Protein AF-0000000069433833 (afdb_homodimer)

Solvent-accessible surface area (backbone atoms only — not comparable to full-atom values): 12233 Å² total; per-residue (Å²): 132,86,78,80,79,79,81,78,77,79,75,72,77,74,74,54,53,30,50,75,51,58,45,84,70,46,76,52,51,28,50,45,39,28,62,72,30,58,47,48,19,43,48,40,23,37,43,49,50,54,50,54,54,55,51,67,39,35,38,82,87,65,32,56,67,61,52,50,52,50,53,54,46,53,55,55,42,51,71,34,32,60,40,61,69,52,41,52,51,48,49,53,53,50,46,51,55,53,49,54,53,60,70,66,46,70,58,65,82,132,85,79,78,81,78,80,78,78,77,77,70,76,75,73,54,54,30,48,75,52,55,44,85,69,46,77,53,52,27,50,45,40,29,60,72,30,58,47,49,18,44,50,40,22,38,42,48,47,52,51,55,55,55,53,66,39,34,35,83,88,64,30,56,66,60,51,50,52,50,53,53,46,54,54,55,43,50,73,34,31,60,40,62,69,53,40,51,50,47,48,53,52,50,44,51,54,53,50,54,53,59,72,66,45,68,58,64,87

pLDDT: mean 85.39, std 18.15, range [37.72, 98.88]

Organism: Salmonella typhimurium (strain SL1344) (NCBI:txid216597)

Radius of gyration: 21.39 Å; Cα contacts (8 Å, |Δi|>4): 225; chains: 2; bounding box: 40×78×66 Å

InterPro domains:
  IPR009739 Lysozyme inhibitor LprI-like, N-terminal [PF07007] (23-98)
  IPR017160 Uncharacterised conserved protein UCP037256 [PIRSF037256] (5-109)
  IPR052755 Lysozyme Inhibitor LprI [PTHR37549] (1-108)

Structure (mmCIF, N/CA/C/O backbone):
data_AF-0000000069433833-model_v1
#
loop_
_entity.id
_entity.type
_entity.pdbx_description
1 polymer 'DUF1311 domain-containing protein'
#
loop_
_atom_site.group_PDB
_atom_site.id
_atom_site.type_symbol
_atom_site.label_atom_id
_atom_site.label_alt_id
_atom_site.label_comp_id
_atom_site.label_asym_id
_atom_site.label_entity_id
_atom_site.label_seq_id
_atom_site.pdbx_PDB_ins_code
_atom_site.Cartn_x
_atom_site.Cartn_y
_atom_site.Cartn_z
_atom_site.occupancy
_atom_site.B_iso_or_equiv
_atom_site.auth_seq_id
_atom_site.auth_comp_id
_atom_site.auth_asym_id
_atom_site.auth_atom_id
_atom_site.pdbx_PDB_model_num
ATOM 1 N N . MET A 1 1 ? -11.922 57.719 -8.039 1 49.5 1 MET A N 1
ATOM 2 C CA . MET A 1 1 ? -12.344 56.469 -7.395 1 49.5 1 MET A CA 1
ATOM 3 C C . MET A 1 1 ? -11.461 55.312 -7.82 1 49.5 1 MET A C 1
ATOM 5 O O . MET A 1 1 ? -11.414 54.969 -9 1 49.5 1 MET A O 1
ATOM 9 N N . LYS A 1 2 ? -10.227 55.25 -7.238 1 59.16 2 LYS A N 1
ATOM 10 C CA . LYS A 1 2 ? -9.25 54.188 -7.441 1 59.16 2 LYS A CA 1
ATOM 11 C C . LYS A 1 2 ? -9.852 52.812 -7.094 1 59.16 2 LYS A C 1
ATOM 13 O O . LYS A 1 2 ? -10.242 52.594 -5.945 1 59.16 2 LYS A O 1
ATOM 18 N N . ARG A 1 3 ? -10.523 52.094 -7.996 1 59.19 3 ARG A N 1
ATOM 19 C CA . ARG A 1 3 ? -11.016 50.75 -7.812 1 59.19 3 ARG A CA 1
ATOM 20 C C . ARG A 1 3 ? -9.859 49.781 -7.531 1 59.19 3 ARG A C 1
ATOM 22 O O . ARG A 1 3 ? -8.914 49.688 -8.32 1 59.19 3 ARG A O 1
ATOM 29 N N . LEU A 1 4 ? -9.555 49.469 -6.266 1 55.66 4 LEU A N 1
ATOM 30 C CA . LEU A 1 4 ? -8.625 48.406 -5.859 1 55.66 4 LEU A CA 1
ATOM 31 C C . LEU A 1 4 ? -9.086 47.062 -6.371 1 55.66 4 LEU A C 1
ATOM 33 O O . LEU A 1 4 ? -10.172 46.594 -6.02 1 55.66 4 LEU A O 1
ATOM 37 N N . LEU A 1 5 ? -8.68 46.594 -7.512 1 53.75 5 LEU A N 1
ATOM 38 C CA . LEU A 1 5 ? -8.906 45.25 -8.008 1 53.75 5 LEU A CA 1
ATOM 39 C C . LEU A 1 5 ? -8.266 44.219 -7.082 1 53.75 5 LEU A C 1
ATOM 41 O O . LEU A 1 5 ? -7.062 44.281 -6.824 1 53.75 5 LEU A O 1
ATOM 45 N N . ILE A 1 6 ? -8.992 43.656 -6.125 1 56.09 6 ILE A N 1
ATOM 46 C CA . ILE A 1 6 ? -8.523 42.562 -5.277 1 56.09 6 ILE A CA 1
ATOM 47 C C . ILE A 1 6 ? -8.328 41.312 -6.121 1 56.09 6 ILE A C 1
ATOM 49 O O . ILE A 1 6 ? -9.273 40.812 -6.734 1 56.09 6 ILE A O 1
ATOM 53 N N . ALA A 1 7 ? -7.168 40.938 -6.625 1 55.78 7 ALA A N 1
ATOM 54 C CA . ALA A 1 7 ? -6.828 39.688 -7.273 1 55.78 7 ALA A CA 1
ATOM 55 C C . ALA A 1 7 ? -7.004 38.5 -6.312 1 55.78 7 ALA A C 1
ATOM 57 O O . ALA A 1 7 ? -6.328 38.438 -5.285 1 55.78 7 ALA A O 1
ATOM 58 N N . PHE A 1 8 ? -8.172 37.812 -6.316 1 53.56 8 PHE A N 1
ATOM 59 C CA . PHE A 1 8 ? -8.414 36.594 -5.582 1 53.56 8 PHE A CA 1
ATOM 60 C C . PHE A 1 8 ? -7.492 35.469 -6.074 1 53.56 8 PHE A C 1
ATOM 62 O O . PHE A 1 8 ? -7.566 35.062 -7.234 1 53.56 8 PHE A O 1
ATOM 69 N N . ALA A 1 9 ? -6.324 35.281 -5.52 1 51.44 9 ALA A N 1
ATOM 70 C CA . ALA A 1 9 ? -5.461 34.156 -5.785 1 51.44 9 ALA A CA 1
ATOM 71 C C . ALA A 1 9 ? -6.199 32.844 -5.527 1 51.44 9 ALA A C 1
ATOM 73 O O . ALA A 1 9 ? -6.625 32.562 -4.402 1 51.44 9 ALA A O 1
ATOM 74 N N . LEU A 1 10 ? -6.828 32.25 -6.539 1 47.5 10 LEU A N 1
ATOM 75 C CA . LEU A 1 10 ? -7.406 30.922 -6.473 1 47.5 10 LEU A CA 1
ATOM 76 C C . LEU A 1 10 ? -6.379 29.906 -5.97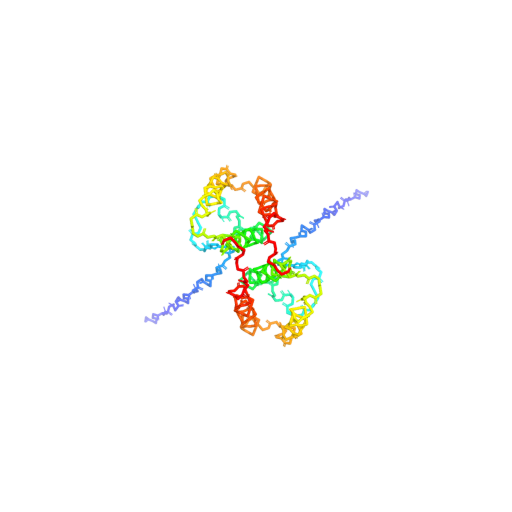7 1 47.5 10 LEU A C 1
ATOM 78 O O . LEU A 1 10 ? -5.402 29.625 -6.672 1 47.5 10 LEU A O 1
ATOM 82 N N . LEU A 1 11 ? -6.223 29.734 -4.715 1 45.81 11 LEU A N 1
ATOM 83 C CA . LEU A 1 11 ? -5.48 28.609 -4.168 1 45.81 11 LEU A CA 1
ATOM 84 C C . LEU A 1 11 ? -6.043 27.297 -4.688 1 45.81 11 LEU A C 1
ATOM 86 O O . LEU A 1 11 ? -7.188 26.938 -4.398 1 45.81 11 LEU A O 1
ATOM 90 N N . THR A 1 12 ? -5.664 26.828 -5.805 1 43.16 12 THR A N 1
ATOM 91 C CA . THR A 1 12 ? -6.031 25.5 -6.25 1 43.16 12 THR A CA 1
ATOM 92 C C . THR A 1 12 ? -5.672 24.453 -5.191 1 43.16 12 THR A C 1
ATOM 94 O O . THR A 1 12 ? -4.539 24.438 -4.699 1 43.16 12 THR A O 1
ATOM 97 N N . PRO A 1 13 ? -6.672 23.875 -4.582 1 40.47 13 PRO A N 1
ATOM 98 C CA . PRO A 1 13 ? -6.336 22.797 -3.656 1 40.47 13 PRO A CA 1
ATOM 99 C C . PRO A 1 13 ? -5.488 21.703 -4.305 1 40.47 13 PRO A C 1
ATOM 101 O O . PRO A 1 13 ? -5.73 21.328 -5.457 1 40.47 13 PRO A O 1
ATOM 104 N N . LEU A 1 14 ? -4.25 21.625 -4.039 1 39.25 14 LEU A N 1
ATOM 105 C CA . LEU A 1 14 ? -3.475 20.438 -4.375 1 39.25 14 LEU A CA 1
ATOM 106 C C . LEU A 1 14 ? -4.219 19.172 -3.963 1 39.25 14 LEU A C 1
ATOM 108 O O . LEU A 1 14 ? -4.562 19 -2.791 1 39.25 14 LEU A O 1
ATOM 112 N N . SER A 1 15 ? -5.035 18.672 -4.832 1 37.72 15 SER A N 1
ATOM 113 C CA . SER A 1 15 ? -5.715 17.406 -4.59 1 37.72 15 SER A CA 1
ATOM 114 C C . SER A 1 15 ? -4.754 16.359 -4.031 1 37.72 15 SER A C 1
ATOM 116 O O . SER A 1 15 ? -3.871 15.875 -4.742 1 37.72 15 SER A O 1
ATOM 118 N N . VAL A 1 16 ? -4.316 16.516 -2.914 1 42.59 16 VAL A N 1
ATOM 119 C CA . VAL A 1 16 ? -3.539 15.453 -2.279 1 42.59 16 VAL A CA 1
ATOM 120 C C . VAL A 1 16 ? -4.301 14.133 -2.355 1 42.59 16 VAL A C 1
ATOM 122 O O . VAL A 1 16 ? -5.395 14.008 -1.798 1 42.59 16 VAL A O 1
ATOM 125 N N . ASN A 1 17 ? -4.336 13.523 -3.549 1 47.88 17 ASN A N 1
ATOM 126 C CA . ASN A 1 17 ? -4.93 12.195 -3.59 1 47.88 17 ASN A CA 1
ATOM 127 C C . ASN A 1 17 ? -4.336 11.281 -2.523 1 47.88 17 ASN A C 1
ATOM 129 O O . ASN A 1 17 ? -3.146 10.961 -2.564 1 47.88 17 ASN A O 1
ATOM 133 N N . ALA A 1 18 ? -4.754 11.422 -1.238 1 58.53 18 ALA A N 1
ATOM 134 C CA . ALA A 1 18 ? -4.547 10.578 -0.062 1 58.53 18 ALA A CA 1
ATOM 135 C C . ALA A 1 18 ? -5.297 9.258 -0.193 1 58.53 18 ALA A C 1
ATOM 137 O O . ALA A 1 18 ? -6.105 9.086 -1.109 1 58.53 18 ALA A O 1
ATOM 138 N N . ALA A 1 19 ? -4.844 8.109 0.5 1 72.31 19 ALA A N 1
ATOM 139 C CA . ALA A 1 19 ? -5.422 6.777 0.643 1 72.31 19 ALA A CA 1
ATOM 140 C C . ALA A 1 19 ? -5.492 6.062 -0.703 1 72.31 19 ALA A C 1
ATOM 142 O O . ALA A 1 19 ? -4.816 6.453 -1.657 1 72.31 19 ALA A O 1
ATOM 143 N N . SER A 1 20 ? -6.215 4.941 -0.807 1 82.62 20 SER A N 1
ATOM 144 C CA . SER A 1 20 ? -6.406 4.211 -2.055 1 82.62 20 SER A CA 1
ATOM 145 C C . SER A 1 20 ? -7.523 4.828 -2.891 1 82.62 20 SER A C 1
ATOM 147 O O . SER A 1 20 ? -7.781 4.395 -4.016 1 82.62 20 SER A O 1
ATOM 149 N N . PHE A 1 21 ? -8.164 5.898 -2.295 1 85.38 21 PHE A N 1
ATOM 150 C CA . PHE A 1 21 ? -9.211 6.645 -2.99 1 85.38 21 PHE A CA 1
ATOM 151 C C . PHE A 1 21 ? -8.961 8.141 -2.883 1 85.38 21 PHE A C 1
ATOM 153 O O . PHE A 1 21 ? -8.055 8.578 -2.172 1 85.38 21 PHE A O 1
ATOM 160 N N . ASP A 1 22 ? -9.719 8.875 -3.684 1 87.5 22 ASP A N 1
ATOM 161 C CA . ASP A 1 22 ? -9.562 10.328 -3.73 1 87.5 22 ASP A CA 1
ATOM 162 C C . ASP A 1 22 ? -10.172 10.984 -2.492 1 87.5 22 ASP A C 1
ATOM 164 O O . ASP A 1 22 ? -11.391 11.133 -2.398 1 87.5 22 ASP A O 1
ATOM 168 N N . CYS A 1 23 ? -9.312 11.5 -1.671 1 89.69 23 CYS A N 1
ATOM 169 C CA . CYS A 1 23 ? -9.758 12.078 -0.405 1 89.69 23 CYS A CA 1
ATOM 170 C C . CYS A 1 23 ? -10.555 13.352 -0.635 1 89.69 23 CYS A C 1
ATOM 172 O O . CYS A 1 23 ? -11.375 13.734 0.201 1 89.69 23 CYS A O 1
ATOM 174 N N . GLN A 1 24 ? -10.328 14.07 -1.675 1 86.81 24 GLN A N 1
ATOM 175 C CA . GLN A 1 24 ? -11.062 15.289 -1.982 1 86.81 24 GLN A CA 1
ATOM 176 C C . GLN A 1 24 ? -12.523 14.992 -2.311 1 86.81 24 GLN A C 1
ATOM 178 O O . GLN A 1 24 ? -13.375 15.875 -2.227 1 86.81 24 GLN A O 1
ATOM 183 N N . LYS A 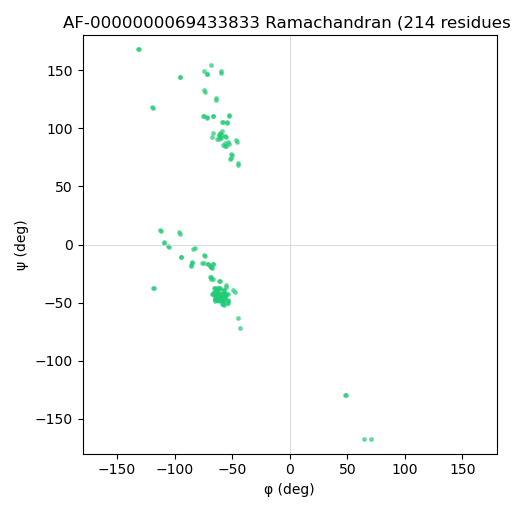1 25 ? -12.742 13.766 -2.586 1 89.75 25 LYS A N 1
ATOM 184 C CA . LYS A 1 25 ? -14.102 13.359 -2.957 1 89.75 25 LYS A CA 1
ATOM 185 C C . LYS A 1 25 ? -14.75 12.531 -1.85 1 89.75 25 LYS A C 1
ATOM 187 O O . LYS A 1 25 ? -15.867 12.039 -2.01 1 89.75 25 LYS A O 1
ATOM 192 N N . ALA A 1 26 ? -14 12.367 -0.798 1 90.44 26 ALA A N 1
ATOM 193 C CA . ALA A 1 26 ? -14.508 11.539 0.29 1 90.44 26 ALA A CA 1
ATOM 194 C C . ALA A 1 26 ? -15.758 12.156 0.912 1 90.44 26 ALA A C 1
ATOM 196 O O . ALA A 1 26 ? -15.75 13.328 1.309 1 90.44 26 ALA A O 1
ATOM 197 N N . GLN A 1 27 ? -16.875 11.438 0.981 1 91.25 27 GLN A N 1
ATOM 198 C CA . GLN A 1 27 ? -18.125 11.938 1.531 1 91.25 27 GLN A CA 1
ATOM 199 C C . GLN A 1 27 ? -1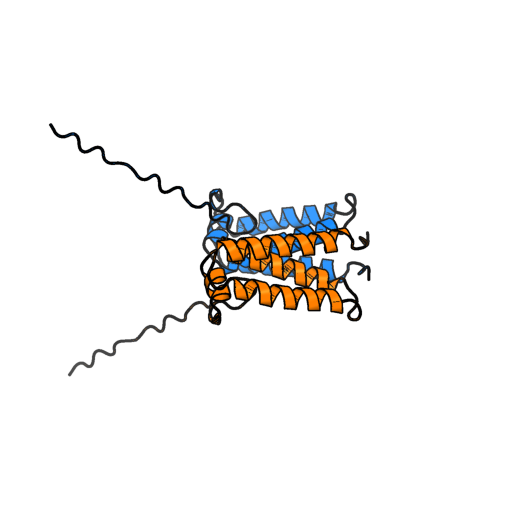8.547 11.125 2.754 1 91.25 27 GLN A C 1
ATOM 201 O O . GLN A 1 27 ? -19.031 11.688 3.742 1 91.25 27 GLN A O 1
ATOM 206 N N . ALA A 1 28 ? -18.312 9.812 2.705 1 95.88 28 ALA A N 1
ATOM 207 C CA . ALA A 1 28 ? -18.734 8.922 3.791 1 95.88 28 ALA A CA 1
ATOM 208 C C . ALA A 1 28 ? -17.859 9.133 5.027 1 95.88 28 ALA A C 1
ATOM 210 O O . ALA A 1 28 ? -16.688 9.484 4.914 1 95.88 28 ALA A O 1
ATOM 211 N N . ALA A 1 29 ? -18.422 8.977 6.195 1 97.44 29 ALA A N 1
ATOM 212 C CA . ALA A 1 29 ? -17.75 9.25 7.465 1 97.44 29 ALA A CA 1
ATOM 213 C C . ALA A 1 29 ? -16.484 8.406 7.602 1 97.44 29 ALA A C 1
ATOM 215 O O . ALA A 1 29 ? -15.477 8.875 8.125 1 97.44 29 ALA A O 1
ATOM 216 N N . ASP A 1 30 ? -16.531 7.137 7.219 1 97.56 30 ASP A N 1
ATOM 217 C CA . ASP A 1 30 ? -15.336 6.297 7.301 1 97.56 30 ASP A CA 1
ATOM 218 C C . ASP A 1 30 ? -14.234 6.812 6.379 1 97.56 30 ASP A C 1
ATOM 220 O O . ASP A 1 30 ? -13.07 6.879 6.773 1 97.56 30 ASP A O 1
ATOM 224 N N . GLU A 1 31 ? -14.625 7.195 5.152 1 96.5 31 GLU A N 1
ATOM 225 C CA . GLU A 1 31 ? -13.633 7.699 4.203 1 96.5 31 GLU A CA 1
ATOM 226 C C . GLU A 1 31 ? -12.984 8.984 4.715 1 96.5 31 GLU A C 1
ATOM 228 O O . GLU A 1 31 ? -11.773 9.156 4.598 1 96.5 31 GLU A O 1
ATOM 233 N N . LYS A 1 32 ? -13.742 9.852 5.262 1 96.56 32 LYS A N 1
ATOM 234 C CA . LYS A 1 32 ? -13.195 11.086 5.832 1 96.56 32 LYS A CA 1
ATOM 235 C C . LYS A 1 32 ? -12.242 10.773 6.98 1 96.56 32 LYS A C 1
ATOM 237 O O . LYS A 1 32 ? -11.188 11.414 7.109 1 96.56 32 LYS A O 1
ATOM 242 N N . ALA A 1 33 ? -12.664 9.82 7.832 1 96.75 33 ALA A N 1
ATOM 243 C CA . ALA A 1 33 ? -11.797 9.422 8.945 1 96.75 33 ALA A CA 1
ATOM 244 C C . ALA A 1 33 ? -10.484 8.828 8.438 1 96.75 33 ALA A C 1
ATOM 246 O O . ALA A 1 33 ? -9.414 9.109 8.984 1 96.75 33 ALA A O 1
ATOM 247 N N . ILE A 1 34 ? -10.539 8.031 7.445 1 96.69 34 ILE A N 1
ATOM 248 C CA . ILE A 1 34 ? -9.359 7.426 6.844 1 96.69 34 ILE A CA 1
ATOM 249 C C . ILE A 1 34 ? -8.43 8.516 6.316 1 96.69 34 ILE A C 1
ATOM 251 O O . ILE A 1 34 ? -7.219 8.484 6.562 1 96.69 34 ILE A O 1
ATOM 255 N N . CYS A 1 35 ? -9.031 9.461 5.672 1 94.31 35 CYS A N 1
ATOM 256 C CA . CYS A 1 35 ? -8.258 10.562 5.105 1 94.31 35 CYS A CA 1
ATOM 257 C C . CYS A 1 35 ? -7.641 11.414 6.207 1 94.31 35 CYS A C 1
ATOM 259 O O . CYS A 1 35 ? -6.578 12.008 6.016 1 94.31 35 CYS A O 1
ATOM 261 N N . ALA A 1 36 ? -8.242 11.492 7.309 1 93 36 ALA A N 1
ATOM 262 C CA . ALA A 1 36 ? -7.848 12.398 8.383 1 93 36 ALA A CA 1
ATOM 263 C C . ALA A 1 36 ? -6.777 11.766 9.266 1 93 36 ALA A C 1
ATOM 265 O O . ALA A 1 36 ? -6.133 12.453 10.062 1 93 36 ALA A O 1
ATOM 266 N N . HIS A 1 37 ? -6.637 10.453 9.211 1 93.5 37 HIS A N 1
ATOM 267 C CA . HIS A 1 37 ? -5.691 9.734 10.062 1 93.5 37 HIS A CA 1
ATOM 268 C C . HIS A 1 37 ? -4.656 9 9.227 1 93.5 37 HIS A C 1
ATOM 270 O O . HIS A 1 37 ? -4.988 8.055 8.508 1 93.5 37 HIS A O 1
ATOM 276 N N . LEU A 1 38 ? -3.459 9.383 9.398 1 92.12 38 LEU A N 1
ATOM 277 C CA . LEU A 1 38 ? -2.371 8.883 8.562 1 92.12 38 LEU A CA 1
ATOM 278 C C . LEU A 1 38 ? -2.234 7.371 8.688 1 92.12 38 LEU A C 1
ATOM 280 O O . LEU A 1 38 ? -2.031 6.676 7.691 1 92.12 38 LEU A O 1
ATOM 284 N N . THR A 1 39 ? -2.314 6.867 9.898 1 93.44 39 THR A N 1
ATOM 285 C CA . THR A 1 39 ? -2.166 5.43 10.109 1 93.44 39 THR A CA 1
ATOM 286 C C . THR A 1 39 ? -3.289 4.664 9.414 1 93.44 39 THR A C 1
ATOM 288 O O . THR A 1 39 ? -3.061 3.594 8.844 1 93.44 39 THR A O 1
ATOM 291 N N . LEU A 1 40 ? -4.473 5.172 9.484 1 95.69 40 LEU A N 1
ATOM 292 C CA . LEU A 1 40 ? -5.582 4.566 8.758 1 95.69 40 LEU A CA 1
ATOM 293 C C . LEU A 1 40 ? -5.379 4.691 7.246 1 95.69 40 LEU A C 1
ATOM 295 O O . LEU A 1 40 ? -5.66 3.752 6.5 1 95.69 40 LEU A O 1
ATOM 299 N N . ASN A 1 41 ? -4.914 5.859 6.777 1 95.44 41 ASN A N 1
ATOM 300 C CA . ASN A 1 41 ? -4.57 6.047 5.371 1 95.44 41 ASN A CA 1
ATOM 301 C C . ASN A 1 41 ? -3.586 4.988 4.887 1 95.44 41 ASN A C 1
ATOM 303 O O . ASN A 1 41 ? -3.787 4.383 3.836 1 95.44 41 ASN A O 1
ATOM 307 N N . ASP A 1 42 ? -2.557 4.766 5.633 1 95.94 42 ASP A N 1
ATOM 308 C CA . ASP A 1 42 ? -1.547 3.777 5.273 1 95.94 42 ASP A CA 1
ATOM 309 C C . ASP A 1 42 ? -2.156 2.381 5.176 1 95.94 42 ASP A C 1
ATOM 311 O O . ASP A 1 42 ? -1.85 1.627 4.25 1 95.94 42 ASP A O 1
ATOM 315 N N . LYS A 1 43 ? -2.975 2.041 6.164 1 97.19 43 LYS A N 1
ATOM 316 C CA . LYS A 1 43 ? -3.635 0.74 6.137 1 97.19 43 LYS A CA 1
ATOM 317 C C . LYS A 1 43 ? -4.527 0.602 4.906 1 97.19 43 LYS A C 1
ATOM 319 O O . LYS A 1 43 ? -4.625 -0.479 4.324 1 97.19 43 LYS A O 1
ATOM 324 N N . ASP A 1 44 ? -5.156 1.65 4.566 1 97.5 44 ASP A N 1
ATOM 325 C CA . ASP A 1 44 ? -6.012 1.632 3.385 1 97.5 44 ASP A CA 1
ATOM 326 C C . ASP A 1 44 ? -5.195 1.365 2.121 1 97.5 44 ASP A C 1
ATOM 328 O O . ASP A 1 44 ? -5.578 0.535 1.293 1 97.5 44 ASP A O 1
ATOM 332 N N . VAL A 1 45 ? -4.082 2.09 1.971 1 97.12 45 VAL A N 1
ATOM 333 C CA . VAL A 1 45 ? -3.227 1.919 0.801 1 97.12 45 VAL A CA 1
ATOM 334 C C . VAL A 1 45 ? -2.658 0.502 0.779 1 97.12 45 VAL A C 1
ATOM 336 O O . VAL A 1 45 ? -2.641 -0.152 -0.266 1 97.12 45 VAL A O 1
ATOM 339 N N . GLU A 1 46 ? -2.178 0.052 1.906 1 97.88 46 GLU A N 1
ATOM 340 C CA . GLU A 1 46 ? -1.667 -1.312 1.999 1 97.88 46 GLU A CA 1
ATOM 341 C C . GLU A 1 46 ? -2.734 -2.328 1.604 1 97.88 46 GLU A C 1
ATOM 343 O O . GLU A 1 46 ? -2.484 -3.209 0.779 1 97.88 46 GLU A O 1
ATOM 348 N N . MET A 1 47 ? -3.92 -2.225 2.215 1 98 47 MET A N 1
ATOM 349 C CA . MET A 1 47 ? -5.023 -3.145 1.96 1 98 47 MET A CA 1
ATOM 350 C C . MET A 1 47 ? -5.402 -3.145 0.483 1 98 47 MET A C 1
ATOM 352 O O . MET A 1 47 ? -5.535 -4.203 -0.13 1 98 47 MET A O 1
ATOM 356 N N . HIS A 1 48 ? -5.57 -1.978 -0.043 1 97.81 48 HIS A N 1
ATOM 357 C CA . HIS A 1 48 ? -5.949 -1.844 -1.445 1 97.81 48 HIS A CA 1
ATOM 358 C C . HIS A 1 48 ? -4.914 -2.488 -2.359 1 97.81 48 HIS A C 1
ATOM 360 O O . HIS A 1 48 ? -5.27 -3.223 -3.285 1 97.81 48 HIS A O 1
ATOM 366 N N . THR A 1 49 ? -3.676 -2.217 -2.133 1 97.38 49 THR A N 1
ATOM 367 C CA . THR A 1 49 ? -2.588 -2.744 -2.951 1 97.38 49 THR A CA 1
ATOM 368 C C . THR A 1 49 ? -2.561 -4.27 -2.895 1 97.38 49 THR A C 1
ATOM 370 O O . THR A 1 49 ? -2.488 -4.93 -3.932 1 97.38 49 THR A O 1
ATOM 373 N N . LYS A 1 50 ? -2.658 -4.879 -1.69 1 96.81 50 LYS A N 1
ATOM 374 C CA . LYS A 1 50 ? -2.678 -6.332 -1.533 1 96.81 50 LYS A CA 1
ATOM 375 C C . LYS A 1 50 ? -3.881 -6.945 -2.242 1 96.81 50 LYS A C 1
ATOM 377 O O . LYS A 1 50 ? -3.752 -7.961 -2.928 1 96.81 50 LYS A O 1
ATOM 382 N N . TYR A 1 51 ? -5.02 -6.367 -2.082 1 97.56 51 TYR A N 1
ATOM 383 C CA . TYR A 1 51 ? -6.234 -6.859 -2.717 1 97.56 51 TYR A CA 1
ATOM 384 C C . TYR A 1 51 ? -6.09 -6.883 -4.234 1 97.56 51 TYR A C 1
ATOM 386 O O . TYR A 1 51 ? -6.41 -7.883 -4.879 1 97.56 51 TYR A O 1
ATOM 394 N N . GLN A 1 52 ? -5.578 -5.801 -4.809 1 95.44 52 GLN A N 1
ATOM 395 C CA . GLN A 1 52 ? -5.441 -5.711 -6.258 1 95.44 52 GLN A CA 1
ATOM 396 C C . GLN A 1 52 ? -4.457 -6.75 -6.785 1 95.44 52 GLN A C 1
ATOM 398 O O . GLN A 1 52 ? -4.699 -7.375 -7.82 1 95.44 52 GLN A O 1
ATOM 403 N N . PHE A 1 53 ? -3.369 -6.949 -6.133 1 92.75 53 PHE A N 1
ATOM 404 C CA . PHE A 1 53 ? -2.365 -7.918 -6.555 1 92.75 53 PHE A CA 1
ATOM 405 C C . PHE A 1 53 ? -2.914 -9.336 -6.484 1 92.75 53 PHE A C 1
ATOM 407 O O . PHE A 1 53 ? -2.742 -10.125 -7.418 1 92.75 53 PHE A O 1
ATOM 414 N N . LEU A 1 54 ? -3.527 -9.656 -5.363 1 92.62 54 LEU A N 1
ATOM 415 C CA . LEU A 1 54 ? -4.105 -10.984 -5.215 1 92.62 54 LEU A CA 1
ATOM 416 C C . LEU A 1 54 ? -5.16 -11.242 -6.289 1 92.62 54 LEU A C 1
ATOM 418 O O . LEU A 1 54 ? -5.195 -12.32 -6.887 1 92.62 54 LEU A O 1
ATOM 422 N N . LYS A 1 55 ? -6.031 -10.258 -6.48 1 92.5 55 LYS A N 1
ATOM 423 C CA . LYS A 1 55 ? -7.082 -10.375 -7.488 1 92.5 55 LYS A CA 1
ATOM 424 C C . LYS A 1 55 ? -6.488 -10.688 -8.867 1 92.5 55 LYS A C 1
ATOM 426 O O .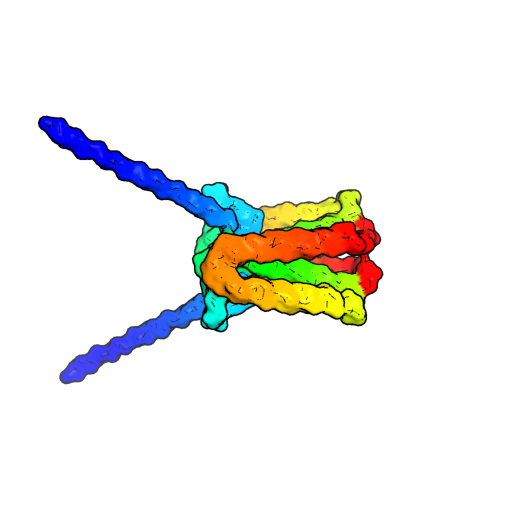 LYS A 1 55 ? -7.055 -11.469 -9.625 1 92.5 55 LYS A O 1
ATOM 431 N N . GLY A 1 56 ? -5.324 -10.086 -9.133 1 89.56 56 GLY A N 1
ATOM 432 C CA . GLY A 1 56 ? -4.684 -10.266 -10.43 1 89.56 56 GLY A CA 1
ATOM 433 C C . GLY A 1 56 ? -4.047 -11.633 -10.594 1 89.56 56 GLY A C 1
ATOM 434 O O . GLY A 1 56 ? -3.705 -12.031 -11.711 1 89.56 56 GLY A O 1
ATOM 435 N N . LEU A 1 57 ? -3.855 -12.344 -9.539 1 86.19 57 LEU A N 1
ATOM 436 C CA . LEU A 1 57 ? -3.229 -13.656 -9.609 1 86.19 57 LEU A CA 1
ATOM 437 C C . LEU A 1 57 ? -4.258 -14.734 -9.93 1 86.19 57 LEU A C 1
ATOM 439 O O . LEU A 1 57 ? -3.898 -15.859 -10.281 1 86.19 57 LEU A O 1
ATOM 443 N N . PHE A 1 58 ? -5.5 -14.406 -9.773 1 81.5 58 PHE A N 1
ATOM 444 C CA . PHE A 1 58 ? -6.57 -15.352 -10.07 1 81.5 58 PHE A CA 1
ATOM 445 C C . PHE A 1 58 ? -7.098 -15.133 -11.484 1 81.5 58 PHE A C 1
ATOM 447 O O . PHE A 1 58 ? -7.133 -14.008 -11.977 1 81.5 58 PHE A O 1
ATOM 454 N N . ALA A 1 59 ? -7.43 -16.328 -12.062 1 77.31 59 ALA A N 1
ATOM 455 C CA . ALA A 1 59 ? -8.156 -16.219 -13.32 1 77.31 59 ALA A CA 1
ATOM 456 C C . ALA A 1 59 ? -9.469 -15.453 -13.141 1 77.31 59 ALA A C 1
ATOM 458 O O . ALA A 1 59 ? -10.031 -15.438 -12.039 1 77.31 59 ALA A O 1
ATOM 459 N N . MET A 1 60 ? -9.891 -14.734 -14.156 1 78.06 60 MET A N 1
ATOM 460 C CA . MET A 1 60 ? -11.094 -13.906 -14.086 1 78.06 60 MET A CA 1
ATOM 461 C C . MET A 1 60 ? -12.258 -14.695 -13.492 1 78.06 60 MET A C 1
ATOM 463 O O . MET A 1 60 ? -13.016 -14.172 -12.68 1 78.06 60 MET A O 1
ATOM 467 N N . GLY A 1 61 ? -12.359 -15.922 -13.883 1 78.31 61 GLY A N 1
ATOM 468 C CA . GLY A 1 61 ? -13.453 -16.766 -13.422 1 78.31 61 GLY A CA 1
ATOM 469 C C . GLY A 1 61 ? -13.297 -17.203 -11.977 1 78.31 61 GLY A C 1
ATOM 470 O O . GLY A 1 61 ? -14.266 -17.656 -11.352 1 78.31 61 GLY A O 1
ATOM 471 N N . SER A 1 62 ? -12.156 -16.984 -11.336 1 79.19 62 SER A N 1
ATOM 472 C CA . SER A 1 62 ? -11.891 -17.484 -9.984 1 79.19 62 SER A CA 1
ATOM 473 C C . SER A 1 62 ? -11.805 -16.344 -8.984 1 79.19 62 SER A C 1
ATOM 475 O O . SER A 1 62 ? -11.438 -16.547 -7.824 1 79.19 62 SER A O 1
ATOM 477 N N . ARG A 1 63 ? -12.219 -15.219 -9.484 1 88 63 ARG A N 1
ATOM 478 C CA . ARG A 1 63 ? -12.07 -14.039 -8.633 1 88 63 ARG A CA 1
ATOM 479 C C . ARG A 1 63 ? -13.344 -13.766 -7.848 1 88 63 ARG A C 1
ATOM 481 O O . ARG A 1 63 ? -13.367 -12.891 -6.98 1 88 63 ARG A O 1
ATOM 488 N N . GLY A 1 64 ? -14.406 -14.438 -8.188 1 90.94 64 GLY A N 1
ATOM 489 C CA . GLY A 1 64 ? -15.719 -14.109 -7.652 1 90.94 64 GLY A CA 1
ATOM 490 C C . GLY A 1 64 ? -15.758 -14.07 -6.137 1 90.94 64 GLY A C 1
ATOM 491 O O . GLY A 1 64 ? -16.203 -13.086 -5.547 1 90.94 64 GLY A O 1
ATOM 492 N N . ALA A 1 65 ? -15.258 -15.117 -5.461 1 92.38 65 ALA A N 1
ATOM 493 C CA . ALA A 1 65 ? -15.289 -15.188 -4.004 1 92.38 65 ALA A CA 1
ATOM 494 C C . ALA A 1 65 ? -14.477 -14.055 -3.383 1 92.38 65 ALA A C 1
ATOM 496 O O . ALA A 1 65 ? -14.883 -13.461 -2.379 1 92.38 65 ALA A O 1
ATOM 497 N N . LEU A 1 66 ? -13.305 -13.781 -3.945 1 94.88 66 LEU A N 1
ATOM 498 C CA . LEU A 1 66 ? -12.461 -12.695 -3.445 1 94.88 66 LEU A CA 1
ATOM 499 C C . LEU A 1 66 ? -13.164 -11.352 -3.59 1 94.88 66 LEU A C 1
ATOM 501 O O . LEU A 1 66 ? -13.141 -10.531 -2.67 1 94.88 66 LEU A O 1
ATOM 505 N N . GLN A 1 67 ? -13.797 -11.148 -4.715 1 96.62 67 GLN A N 1
ATOM 506 C CA . GLN A 1 67 ? -14.508 -9.898 -4.973 1 96.62 67 GLN A CA 1
ATOM 507 C C . GLN A 1 67 ? -15.719 -9.75 -4.051 1 96.62 67 GLN A C 1
ATOM 509 O O . GLN A 1 67 ? -15.984 -8.664 -3.531 1 96.62 67 GLN A O 1
ATOM 514 N N . ASP A 1 68 ? -16.438 -10.82 -3.871 1 96.94 68 ASP A N 1
ATOM 515 C CA . ASP A 1 68 ? -17.578 -10.797 -2.965 1 96.94 68 ASP A CA 1
ATOM 516 C C . ASP A 1 68 ? -17.141 -10.469 -1.539 1 96.94 68 ASP A C 1
ATOM 518 O O . ASP A 1 68 ? -17.781 -9.664 -0.858 1 96.94 68 ASP A O 1
ATOM 522 N N . ALA A 1 69 ? -16.109 -11.117 -1.118 1 97.19 69 ALA A N 1
ATOM 523 C CA . ALA A 1 69 ? -15.594 -10.883 0.226 1 97.19 69 ALA A CA 1
ATOM 524 C C . ALA A 1 69 ? -15.133 -9.438 0.388 1 97.19 69 ALA A C 1
ATOM 526 O O . ALA A 1 69 ? -15.289 -8.844 1.459 1 97.19 69 ALA A O 1
ATOM 527 N N . GLN A 1 70 ? -14.531 -8.883 -0.663 1 97.81 70 GLN A N 1
ATOM 528 C CA . GLN A 1 70 ? -14.102 -7.492 -0.626 1 97.81 70 GLN A CA 1
ATOM 529 C C . GLN A 1 70 ? -15.297 -6.551 -0.468 1 97.81 70 GLN A C 1
ATOM 531 O O . GLN A 1 70 ? -15.258 -5.617 0.336 1 97.81 70 GLN A O 1
ATOM 536 N N . GLN A 1 71 ? -16.359 -6.797 -1.181 1 97.88 71 GLN A N 1
ATOM 537 C CA . GLN A 1 71 ? -17.547 -5.961 -1.101 1 97.88 71 GLN A CA 1
ATOM 538 C C . GLN A 1 71 ? -18.188 -6.043 0.283 1 97.88 71 GLN A C 1
ATOM 540 O O . GLN A 1 71 ? -18.609 -5.027 0.838 1 97.88 71 GLN A O 1
ATOM 545 N N . SER A 1 72 ? -18.266 -7.234 0.772 1 98.19 72 SER A N 1
ATOM 546 C CA . SER A 1 72 ? -18.812 -7.426 2.113 1 98.19 72 SER A CA 1
ATOM 547 C C . SER A 1 72 ? -17.984 -6.68 3.154 1 98.19 72 SER A C 1
ATOM 549 O O . SER A 1 72 ? -18.531 -6.047 4.059 1 98.19 72 SER A O 1
ATOM 551 N N . TRP A 1 73 ? -16.703 -6.773 3.014 1 98.62 73 TRP A N 1
ATOM 552 C CA . TRP A 1 73 ? -15.812 -6.098 3.955 1 98.62 73 TRP A CA 1
ATOM 553 C C . TRP A 1 73 ? -15.969 -4.586 3.865 1 98.62 73 TRP A C 1
ATOM 555 O O . TRP A 1 73 ? -15.953 -3.891 4.883 1 98.62 73 TRP A O 1
ATOM 565 N N . LEU A 1 74 ? -16.062 -4.008 2.662 1 98.06 74 LEU A N 1
ATOM 566 C CA . LEU A 1 74 ? -16.25 -2.57 2.492 1 98.06 74 LEU A CA 1
ATOM 567 C C . LEU A 1 74 ? -17.516 -2.1 3.209 1 98.06 74 LEU A C 1
ATOM 569 O O . LEU A 1 74 ? -17.531 -1.012 3.789 1 98.06 74 LEU A O 1
ATOM 573 N N . LYS A 1 75 ? -18.578 -2.877 3.16 1 97.94 75 LYS A N 1
ATOM 574 C CA . LYS A 1 75 ? -19.812 -2.555 3.889 1 97.94 75 LYS A CA 1
ATOM 575 C C . LYS A 1 75 ? -19.562 -2.562 5.395 1 97.94 75 LYS A C 1
ATOM 577 O O . LYS A 1 75 ? -20.078 -1.698 6.113 1 97.94 75 LYS A O 1
ATOM 582 N N . GLN A 1 76 ? -18.859 -3.568 5.852 1 98.19 76 GLN A N 1
ATOM 583 C CA . GLN A 1 76 ? -18.484 -3.633 7.266 1 98.19 76 GLN A CA 1
ATOM 584 C C . GLN A 1 76 ? -17.672 -2.41 7.676 1 98.19 76 GLN A C 1
ATOM 586 O O . GLN A 1 76 ? -17.922 -1.813 8.727 1 98.19 76 GLN A O 1
ATOM 591 N N . ARG A 1 77 ? -16.656 -2.035 6.898 1 98.25 77 ARG A N 1
ATOM 592 C CA . ARG A 1 77 ? -15.844 -0.864 7.188 1 98.25 77 ARG A CA 1
ATOM 593 C C . ARG A 1 77 ? -16.703 0.394 7.281 1 98.25 77 ARG A C 1
ATOM 595 O O . ARG A 1 77 ? -16.484 1.233 8.156 1 98.25 77 ARG A O 1
ATOM 602 N N . GLN A 1 78 ? -17.656 0.519 6.355 1 98.19 78 GLN A N 1
ATOM 603 C CA . GLN A 1 78 ? -18.531 1.683 6.324 1 98.19 78 GLN A CA 1
ATOM 604 C C . GLN A 1 78 ? -19.344 1.792 7.613 1 98.19 78 GLN A C 1
ATOM 606 O O . GLN A 1 78 ? -19.656 2.896 8.062 1 98.19 78 GLN A O 1
ATOM 611 N N . GLN A 1 79 ? -19.656 0.665 8.203 1 98.5 79 GLN A N 1
ATOM 612 C CA . GLN A 1 79 ? -20.453 0.658 9.43 1 98.5 79 GLN A CA 1
ATOM 613 C C . GLN A 1 79 ? -19.672 1.266 10.594 1 98.5 79 GLN A C 1
ATOM 615 O O . GLN A 1 79 ? -20.25 1.684 11.594 1 98.5 79 GLN A O 1
ATOM 620 N N . CYS A 1 80 ? -18.344 1.318 10.477 1 98.81 80 CYS A N 1
ATOM 621 C CA . CYS A 1 80 ? -17.5 1.884 11.531 1 98.81 80 CYS A CA 1
ATOM 622 C C . CYS A 1 80 ? -17.672 3.396 11.602 1 98.81 80 CYS A C 1
ATOM 624 O O . CYS A 1 80 ? -17.328 4.012 12.617 1 98.81 80 CYS A O 1
ATOM 626 N N . LYS A 1 81 ? -18.25 3.934 10.477 1 98.31 81 LYS A N 1
ATOM 627 C CA . LYS A 1 81 ? -18.312 5.391 10.391 1 98.31 81 LYS A CA 1
ATOM 628 C C . LYS A 1 81 ? -16.969 6.023 10.727 1 98.31 81 LYS A C 1
ATOM 630 O O . LYS A 1 81 ? -15.938 5.645 10.156 1 98.31 81 LYS A O 1
ATOM 635 N N . ALA A 1 82 ? -16.875 7 11.617 1 98.31 82 ALA A N 1
ATOM 636 C CA . ALA A 1 82 ? -15.617 7.719 11.844 1 98.31 82 ALA A CA 1
ATOM 637 C C . ALA A 1 82 ? -14.859 7.133 13.031 1 98.31 82 ALA A C 1
ATOM 639 O O . ALA A 1 82 ? -13.859 7.707 13.477 1 98.31 82 ALA A O 1
ATOM 640 N N . ASP A 1 83 ? -15.258 6.008 13.547 1 98.69 83 ASP A N 1
ATOM 641 C CA . ASP A 1 83 ? -14.617 5.398 14.711 1 98.69 83 ASP A CA 1
ATOM 642 C C . ASP A 1 83 ? -13.25 4.832 14.344 1 98.69 83 ASP A C 1
ATOM 644 O O . ASP A 1 83 ? -13.156 3.758 13.742 1 98.69 83 ASP A O 1
ATOM 648 N N . VAL A 1 84 ? -12.211 5.445 14.812 1 98.12 84 VAL A N 1
ATOM 649 C CA . VAL A 1 84 ? -10.844 5.113 14.43 1 98.12 84 VAL A CA 1
ATOM 650 C C . VAL A 1 84 ? -10.492 3.717 14.93 1 98.12 84 VAL A C 1
ATOM 652 O O . VAL A 1 84 ? -9.82 2.949 14.234 1 98.12 84 VAL A O 1
ATOM 655 N N . THR A 1 85 ? -10.914 3.404 16.156 1 98.56 85 THR A N 1
ATOM 656 C CA . THR A 1 85 ? -10.633 2.088 16.719 1 98.56 85 THR A CA 1
ATOM 657 C C . THR A 1 85 ? -11.305 0.993 15.898 1 98.56 85 THR A C 1
ATOM 659 O O . THR A 1 85 ? -10.68 -0.019 15.57 1 98.56 85 THR A O 1
ATOM 662 N N . CYS A 1 86 ? -12.539 1.186 15.578 1 98.88 86 CYS A N 1
ATOM 663 C CA . CYS A 1 86 ? -13.305 0.254 14.758 1 98.88 86 CYS A CA 1
ATOM 664 C C . CYS A 1 86 ? -12.68 0.108 13.375 1 98.88 86 CYS A C 1
ATOM 666 O O . CYS A 1 86 ? -12.508 -1.008 12.875 1 98.88 86 CYS A O 1
ATOM 668 N N . LEU A 1 87 ? -12.273 1.192 12.711 1 98.75 87 LEU A N 1
ATOM 669 C CA . LEU A 1 87 ? -11.648 1.171 11.391 1 98.75 87 LEU A CA 1
ATOM 670 C C . LEU A 1 87 ? -10.312 0.441 11.438 1 98.75 87 LEU A C 1
ATOM 672 O O . LEU A 1 87 ? -10.008 -0.368 10.562 1 98.75 87 LEU A O 1
ATOM 676 N N . THR A 1 88 ? -9.5 0.734 12.445 1 98.56 88 THR A N 1
ATOM 677 C CA . THR A 1 88 ? -8.211 0.063 12.594 1 98.56 88 THR A CA 1
ATOM 678 C C . THR A 1 88 ? -8.398 -1.448 12.688 1 98.56 88 THR A C 1
ATOM 680 O O . THR A 1 88 ? -7.691 -2.209 12.023 1 98.56 88 THR A O 1
ATOM 683 N N . LYS A 1 89 ? -9.352 -1.813 13.508 1 98.75 89 LYS A N 1
ATOM 684 C CA . LYS A 1 89 ? -9.625 -3.238 13.664 1 98.75 89 LYS A CA 1
ATOM 685 C C . LYS A 1 89 ? -10.086 -3.857 12.352 1 98.75 89 LYS A C 1
ATOM 687 O O . LYS A 1 89 ? -9.641 -4.945 11.984 1 98.75 89 LYS A O 1
ATOM 692 N N . ALA A 1 90 ? -11.008 -3.221 11.648 1 98.75 90 ALA A N 1
ATOM 693 C CA . ALA A 1 90 ? -11.508 -3.707 10.367 1 98.75 90 ALA A CA 1
ATOM 694 C C . ALA A 1 90 ? -10.367 -3.898 9.375 1 98.75 90 ALA A C 1
ATOM 696 O O . ALA A 1 90 ? -10.281 -4.938 8.711 1 98.75 90 ALA A O 1
ATOM 697 N N . TYR A 1 91 ? -9.484 -2.961 9.258 1 98.5 91 TYR A N 1
ATOM 698 C CA . TYR A 1 91 ? -8.359 -3.064 8.328 1 98.5 91 TYR A CA 1
ATOM 699 C C . TYR A 1 91 ? -7.422 -4.195 8.734 1 98.5 91 TYR A C 1
ATOM 701 O O . TYR A 1 91 ? -6.957 -4.957 7.887 1 98.5 91 TYR A O 1
ATOM 709 N N . ASN A 1 92 ? -7.086 -4.238 10.023 1 98.62 92 ASN A N 1
ATOM 710 C CA . ASN A 1 92 ? -6.203 -5.309 10.477 1 98.62 92 ASN A CA 1
ATOM 711 C C . ASN A 1 92 ? -6.781 -6.684 10.141 1 98.62 92 ASN A C 1
ATOM 713 O O . ASN A 1 92 ? -6.055 -7.574 9.688 1 98.62 92 ASN A O 1
ATOM 717 N N . GLU A 1 93 ? -8.047 -6.871 10.383 1 98.62 93 GLU A N 1
ATOM 718 C CA . GLU A 1 93 ? -8.703 -8.141 10.094 1 98.62 93 GLU A CA 1
ATOM 719 C C . GLU A 1 93 ? -8.688 -8.438 8.594 1 98.62 93 GLU A C 1
ATOM 721 O O . GLU A 1 93 ? -8.414 -9.562 8.18 1 98.62 93 GLU A O 1
ATOM 726 N N . ARG A 1 94 ? -8.977 -7.457 7.758 1 98.75 94 ARG A N 1
ATO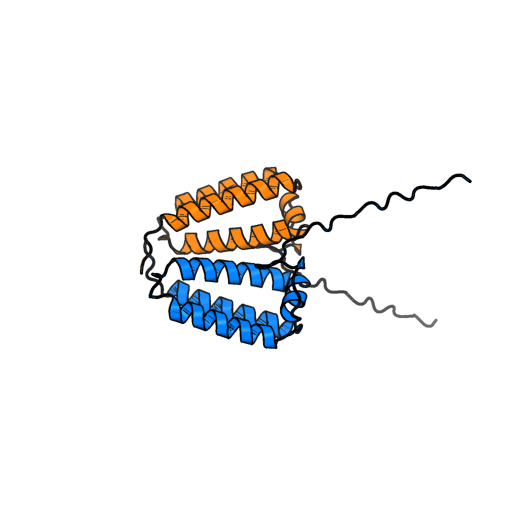M 727 C CA . ARG A 1 94 ? -8.984 -7.656 6.312 1 98.75 94 ARG A CA 1
ATOM 728 C C . ARG A 1 94 ? -7.586 -7.988 5.801 1 98.75 94 ARG A C 1
ATOM 730 O O . ARG A 1 94 ? -7.418 -8.898 4.988 1 98.75 94 ARG A O 1
ATOM 737 N N . LEU A 1 95 ? -6.609 -7.223 6.254 1 98.44 95 LEU A N 1
ATOM 738 C CA . LEU A 1 95 ? -5.223 -7.473 5.867 1 98.44 95 LEU A CA 1
ATOM 739 C C . LEU A 1 95 ? -4.809 -8.898 6.219 1 98.44 95 LEU A C 1
ATOM 741 O O . LEU A 1 95 ? -4.148 -9.57 5.426 1 98.44 95 LEU A O 1
ATOM 745 N N . LYS A 1 96 ? -5.199 -9.375 7.41 1 98.31 96 LYS A N 1
ATOM 746 C CA . LYS A 1 96 ? -4.918 -10.75 7.809 1 98.31 96 LYS A CA 1
ATOM 747 C C . LYS A 1 96 ? -5.582 -11.742 6.863 1 98.31 96 LYS A C 1
ATOM 749 O O . LYS A 1 96 ? -4.973 -12.742 6.477 1 98.31 96 LYS A O 1
ATOM 754 N N . GLN A 1 97 ? -6.809 -11.547 6.488 1 98 97 GLN A N 1
ATOM 755 C CA . GLN A 1 97 ? -7.523 -12.414 5.559 1 98 97 GLN A CA 1
ATOM 756 C C . GLN A 1 97 ? -6.812 -12.484 4.211 1 98 97 GLN A C 1
ATOM 758 O O . GLN A 1 97 ? -6.676 -13.555 3.627 1 98 97 GLN A O 1
ATOM 763 N N . LEU A 1 98 ? -6.375 -11.352 3.686 1 97.5 98 LEU A N 1
ATOM 764 C CA . LEU A 1 98 ? -5.664 -11.305 2.412 1 97.5 98 LEU A CA 1
ATOM 765 C C . LEU A 1 98 ? -4.328 -12.031 2.506 1 97.5 98 LEU A C 1
ATOM 767 O O . LEU A 1 98 ? -3.914 -12.703 1.559 1 97.5 98 LEU A O 1
ATOM 771 N N . ASP A 1 99 ? -3.664 -11.898 3.674 1 96.62 99 ASP A N 1
ATOM 772 C CA . ASP A 1 99 ? -2.396 -12.594 3.885 1 96.62 99 ASP A CA 1
ATOM 773 C C . ASP A 1 99 ? -2.592 -14.109 3.877 1 96.62 99 ASP A C 1
ATOM 775 O O . ASP A 1 99 ? -1.742 -14.844 3.377 1 96.62 99 ASP A O 1
ATOM 779 N N . VAL A 1 100 ? -3.707 -14.617 4.457 1 95.5 100 VAL A N 1
ATOM 780 C CA . VAL A 1 100 ? -4.023 -16.047 4.449 1 95.5 100 VAL A CA 1
ATOM 781 C C . VAL A 1 100 ? -4.195 -16.516 3.01 1 95.5 100 VAL A C 1
ATOM 783 O O . VAL A 1 100 ? -3.693 -17.578 2.639 1 95.5 100 VAL A O 1
ATOM 786 N N . ILE A 1 101 ? -4.887 -15.773 2.201 1 93 101 ILE A N 1
ATOM 787 C CA . ILE A 1 101 ? -5.074 -16.109 0.796 1 93 101 ILE A CA 1
ATOM 788 C C . ILE A 1 101 ? -3.723 -16.156 0.089 1 93 101 ILE A C 1
ATOM 790 O O . ILE A 1 101 ? -3.432 -17.109 -0.649 1 93 101 ILE A O 1
ATOM 794 N N . TYR A 1 102 ? -2.928 -15.141 0.282 1 92 102 TYR A N 1
ATOM 795 C CA . TYR A 1 102 ? -1.588 -15.062 -0.29 1 92 102 TYR A CA 1
ATOM 796 C C . TYR A 1 102 ? -0.771 -16.297 0.073 1 92 102 TYR A C 1
ATOM 798 O O . TYR A 1 102 ? -0.071 -16.859 -0.774 1 92 102 TYR A O 1
ATOM 806 N N . ASP A 1 103 ? -0.847 -16.734 1.289 1 91.19 103 ASP A N 1
ATOM 807 C CA . ASP A 1 103 ? -0.054 -17.844 1.789 1 91.19 103 ASP A CA 1
ATOM 808 C C . ASP A 1 103 ? -0.504 -19.172 1.159 1 91.19 103 ASP A C 1
ATOM 810 O O . ASP A 1 103 ? 0.234 -20.156 1.178 1 91.19 103 ASP A O 1
ATOM 814 N N . HIS A 1 104 ? -1.702 -19.188 0.611 1 86.38 104 HIS A N 1
ATOM 815 C CA . HIS A 1 104 ? -2.24 -20.453 0.088 1 86.38 104 HIS A CA 1
ATOM 816 C C . HIS A 1 104 ? -2.207 -20.469 -1.437 1 86.38 104 HIS A C 1
ATOM 818 O O . HIS A 1 104 ? -2.729 -21.391 -2.062 1 86.38 104 HIS A O 1
ATOM 824 N N . ILE A 1 105 ? -1.782 -19.453 -1.961 1 78.5 105 ILE A N 1
ATOM 825 C CA . ILE A 1 105 ? -1.58 -19.469 -3.406 1 78.5 105 ILE A CA 1
ATOM 826 C C . ILE A 1 105 ? -0.333 -20.281 -3.746 1 78.5 105 ILE A C 1
ATOM 828 O O . ILE A 1 105 ? 0.655 -20.25 -3.008 1 78.5 105 ILE A O 1
ATOM 832 N N . ASP A 1 106 ? -0.622 -21.156 -4.773 1 67.12 106 ASP A N 1
ATOM 833 C CA . ASP A 1 106 ? 0.551 -21.875 -5.266 1 67.12 106 ASP A CA 1
ATOM 834 C C . ASP A 1 106 ? 1.612 -20.891 -5.777 1 67.12 106 ASP A C 1
ATOM 836 O O . ASP A 1 106 ? 1.34 -20.078 -6.652 1 67.12 106 ASP A O 1
ATOM 840 N N . LYS A 1 107 ? 2.604 -20.766 -4.969 1 61.97 107 LYS A N 1
ATOM 841 C CA . LYS A 1 107 ? 3.699 -19.875 -5.344 1 61.97 107 LYS A CA 1
ATOM 842 C C . LYS A 1 107 ? 4.457 -20.406 -6.555 1 61.97 107 LYS A C 1
ATOM 844 O O . LYS A 1 107 ? 4.789 -21.594 -6.609 1 61.97 107 LYS A O 1
ATOM 849 N N . PRO A 1 108 ? 4.172 -19.531 -7.648 1 55.88 108 PRO A N 1
ATOM 850 C CA . PRO A 1 108 ? 4.754 -20.094 -8.875 1 55.88 108 PRO A CA 1
ATOM 851 C C . PRO A 1 108 ? 6.176 -20.594 -8.672 1 55.88 108 PRO A C 1
ATOM 853 O O . PRO A 1 108 ? 6.566 -21.609 -9.273 1 55.88 108 PRO A O 1
ATOM 856 N N . LEU A 1 109 ? 7.223 -19.469 -8.273 1 49.22 109 LEU A N 1
ATOM 857 C CA . LEU A 1 109 ? 8.602 -19.906 -8.461 1 49.22 109 LEU A CA 1
ATOM 858 C C . LEU A 1 109 ? 9.133 -20.594 -7.203 1 49.22 109 LEU A C 1
ATOM 860 O O . LEU A 1 109 ? 8.719 -20.25 -6.09 1 49.22 109 LEU A O 1
ATOM 864 N N . MET B 1 1 ? 3.35 29.969 51.281 1 49.03 1 MET B N 1
ATOM 865 C CA . MET B 1 1 ? 4.066 29.641 50.062 1 49.03 1 MET B CA 1
ATOM 866 C C . MET B 1 1 ? 3.371 28.5 49.312 1 49.03 1 MET B C 1
ATOM 868 O O . MET B 1 1 ? 3.504 27.328 49.688 1 49.03 1 MET B O 1
ATOM 872 N N . LYS B 1 2 ? 2.156 28.766 48.844 1 59.78 2 LYS B N 1
ATOM 873 C CA . LYS B 1 2 ? 1.385 27.828 48.031 1 59.78 2 LYS B CA 1
ATOM 874 C C . LYS B 1 2 ? 2.145 27.438 46.75 1 59.78 2 LYS B C 1
ATOM 876 O O . LYS B 1 2 ? 2.443 28.297 45.906 1 59.78 2 LYS B O 1
ATOM 881 N N . ARG B 1 3 ? 3.045 26.422 46.781 1 58.62 3 ARG B N 1
ATOM 882 C CA . ARG B 1 3 ? 3.723 25.875 45.594 1 58.62 3 ARG B CA 1
ATOM 883 C C . ARG B 1 3 ? 2.717 25.344 44.594 1 58.62 3 ARG B C 1
ATOM 885 O O . ARG B 1 3 ? 1.873 24.516 44.938 1 58.62 3 ARG B O 1
ATOM 892 N N . LEU B 1 4 ? 2.34 26.109 43.562 1 56.53 4 LEU B N 1
ATOM 893 C CA . LEU B 1 4 ? 1.555 25.656 42.438 1 56.53 4 LEU B CA 1
ATOM 894 C C . LEU B 1 4 ? 2.27 24.547 41.688 1 56.53 4 LEU B C 1
ATOM 896 O O . LEU B 1 4 ? 3.379 24.734 41.188 1 56.53 4 LEU B O 1
ATOM 900 N N . LEU B 1 5 ? 2.051 23.297 41.969 1 54.16 5 LEU B N 1
ATOM 901 C CA . LEU B 1 5 ? 2.533 22.156 41.219 1 54.16 5 LEU B CA 1
ATOM 902 C C . LEU B 1 5 ? 2.004 22.188 39.812 1 54.16 5 LEU B C 1
ATOM 904 O O . LEU B 1 5 ? 0.79 22.219 39.594 1 54.16 5 LEU B O 1
ATOM 908 N N . ILE B 1 6 ? 2.727 22.719 38.812 1 56.38 6 ILE B N 1
ATOM 909 C CA . ILE B 1 6 ? 2.385 22.688 37.406 1 56.38 6 ILE B CA 1
ATOM 910 C C . ILE B 1 6 ? 2.459 21.25 36.875 1 56.38 6 ILE B C 1
ATOM 912 O O . ILE B 1 6 ? 3.518 20.609 36.938 1 56.38 6 ILE B O 1
ATOM 916 N N . ALA B 1 7 ? 1.421 20.438 36.844 1 56.12 7 ALA B N 1
ATOM 917 C CA . ALA B 1 7 ? 1.343 19.125 36.188 1 56.12 7 ALA B CA 1
ATOM 918 C C . ALA B 1 7 ? 1.629 19.234 34.688 1 56.12 7 ALA B C 1
ATOM 920 O O . ALA B 1 7 ? 0.889 19.875 33.969 1 56.12 7 ALA B O 1
ATOM 921 N N . PHE B 1 8 ? 2.893 19.016 34.25 1 53.94 8 PHE B N 1
ATOM 922 C CA . PHE B 1 8 ? 3.273 18.891 32.844 1 53.94 8 PHE B CA 1
ATOM 923 C C . PHE B 1 8 ? 2.58 17.703 32.188 1 53.94 8 PHE B C 1
ATOM 925 O O . PHE B 1 8 ? 2.807 16.562 32.594 1 53.94 8 PHE B O 1
ATOM 932 N N . ALA B 1 9 ? 1.424 17.875 31.609 1 52.38 9 ALA B N 1
ATOM 933 C CA . ALA B 1 9 ? 0.783 16.844 30.797 1 52.38 9 ALA B CA 1
ATOM 934 C C . ALA B 1 9 ? 1.703 16.391 29.656 1 52.38 9 ALA B C 1
ATOM 936 O O . ALA B 1 9 ? 2.072 17.188 28.797 1 52.38 9 ALA B O 1
ATOM 937 N N . LEU B 1 10 ? 2.49 15.328 29.859 1 48.28 10 LEU B N 1
ATOM 938 C CA . LEU B 1 10 ? 3.277 14.68 28.828 1 48.28 10 LEU B CA 1
ATOM 939 C C . LEU B 1 10 ? 2.395 14.297 27.641 1 48.28 10 LEU B C 1
ATOM 941 O O . LEU B 1 10 ? 1.534 13.422 27.75 1 48.28 10 LEU B O 1
ATOM 945 N N . LEU B 1 11 ? 2.203 15.148 26.703 1 46.28 11 LEU B N 1
ATOM 946 C CA . LEU B 1 11 ? 1.622 14.789 25.422 1 46.28 11 LEU B CA 1
ATOM 947 C C . LEU B 1 11 ? 2.418 13.664 24.75 1 46.28 11 LEU B C 1
ATOM 949 O O . LEU B 1 11 ? 3.584 13.852 24.406 1 46.28 11 LEU B O 1
ATOM 953 N N . THR B 1 12 ? 2.176 12.445 25.047 1 44.06 12 THR B N 1
ATOM 954 C CA . THR B 1 12 ? 2.785 11.352 24.312 1 44.06 12 THR B CA 1
ATOM 955 C C . THR B 1 12 ? 2.551 11.508 22.812 1 44.06 12 THR B C 1
ATOM 957 O O . THR B 1 12 ? 1.416 11.711 22.375 1 44.06 12 THR B O 1
ATOM 960 N N . PRO B 1 13 ? 3.615 11.781 22.094 1 40.78 13 PRO B N 1
ATOM 961 C CA . PRO B 1 13 ? 3.41 11.812 20.641 1 40.78 13 PRO B CA 1
ATOM 962 C C . PRO B 1 13 ? 2.793 10.523 20.094 1 40.78 13 PRO B C 1
ATOM 964 O O . PRO B 1 13 ? 3.18 9.43 20.516 1 40.78 13 PRO B O 1
ATOM 967 N N . LEU B 1 14 ? 1.562 10.508 19.75 1 39.94 14 LEU B N 1
ATOM 968 C CA . LEU B 1 14 ? 1.013 9.414 18.953 1 39.94 14 LEU B CA 1
ATOM 969 C C . LEU B 1 14 ? 1.926 9.094 17.781 1 39.94 14 LEU B C 1
ATOM 971 O O . LEU B 1 14 ? 2.221 9.961 16.953 1 39.94 14 LEU B O 1
ATOM 975 N N . SER B 1 15 ? 2.859 8.195 17.984 1 38.56 15 SER B N 1
ATOM 976 C CA . SER B 1 15 ? 3.705 7.723 16.891 1 38.56 15 SER B CA 1
ATOM 977 C C . SER B 1 15 ? 2.881 7.414 15.648 1 38.56 15 SER B C 1
ATOM 979 O O . SER B 1 15 ? 2.1 6.461 15.633 1 38.56 15 SER B O 1
ATOM 981 N N . VAL B 1 16 ? 2.4 8.359 15.047 1 43.53 16 VAL B N 1
ATOM 982 C CA . VAL B 1 16 ? 1.765 8.125 13.75 1 43.53 16 VAL B CA 1
ATOM 983 C C . VAL B 1 16 ? 2.719 7.359 12.836 1 43.53 16 VAL B C 1
ATOM 985 O O . VAL B 1 16 ? 3.791 7.859 12.492 1 43.53 16 VAL B O 1
ATOM 988 N N . ASN B 1 17 ? 2.9 6.047 13.117 1 48.31 17 ASN B N 1
ATOM 989 C CA . ASN B 1 17 ? 3.674 5.289 12.141 1 48.31 17 ASN B CA 1
ATOM 990 C C . ASN B 1 17 ? 3.145 5.5 10.727 1 48.31 17 ASN B C 1
ATOM 992 O O . ASN B 1 17 ? 2.029 5.086 10.406 1 48.31 17 ASN B O 1
ATOM 996 N N . ALA B 1 18 ? 3.457 6.691 10.078 1 59.41 18 ALA B N 1
ATOM 997 C CA . ALA B 1 18 ? 3.256 7.078 8.68 1 59.41 18 ALA B CA 1
ATOM 998 C C . ALA B 1 18 ? 4.258 6.379 7.766 1 59.41 18 ALA B C 1
ATOM 1000 O O . ALA B 1 18 ? 5.25 5.82 8.234 1 59.41 18 ALA B O 1
ATOM 1001 N N . ALA B 1 19 ? 3.854 6.082 6.406 1 73.12 19 ALA B N 1
ATOM 1002 C CA . ALA B 1 19 ? 4.645 5.492 5.332 1 73.12 19 ALA B CA 1
ATOM 1003 C C . ALA B 1 19 ? 4.918 4.016 5.598 1 73.12 19 ALA B C 1
ATOM 1005 O O . ALA B 1 19 ? 4.219 3.383 6.398 1 73.12 19 ALA B O 1
ATOM 1006 N N . SER B 1 20 ? 5.836 3.381 4.867 1 83.31 20 SER B N 1
ATOM 1007 C CA . SER B 1 20 ? 6.227 1.99 5.078 1 83.31 20 SER B CA 1
ATOM 1008 C C . SER B 1 20 ? 7.285 1.872 6.172 1 83.31 20 SER B C 1
ATOM 1010 O O . SER B 1 20 ? 7.676 0.765 6.543 1 83.31 20 SER B O 1
ATOM 1012 N N . PHE B 1 21 ? 7.727 3.062 6.688 1 85.75 21 PHE B N 1
ATOM 1013 C CA . PHE B 1 21 ? 8.688 3.121 7.785 1 85.75 21 PHE B CA 1
ATOM 1014 C C . PHE B 1 21 ? 8.203 4.062 8.883 1 85.75 21 PHE B C 1
ATOM 1016 O O . PHE B 1 21 ? 7.188 4.746 8.711 1 85.75 21 PHE B O 1
ATOM 1023 N N . ASP B 1 22 ? 8.891 3.979 10 1 87.88 22 ASP B N 1
ATOM 1024 C CA . ASP B 1 22 ? 8.516 4.785 11.164 1 87.88 22 ASP B CA 1
ATOM 1025 C C . ASP B 1 22 ? 8.922 6.242 10.969 1 87.88 22 ASP B C 1
ATOM 1027 O O . ASP B 1 22 ? 10.094 6.598 11.125 1 87.88 22 ASP B O 1
ATOM 1031 N N . CYS B 1 23 ? 7.938 7.078 10.812 1 90 23 CYS B N 1
ATOM 1032 C CA . CYS B 1 23 ? 8.188 8.484 10.523 1 90 23 CYS B CA 1
ATOM 1033 C C . CYS B 1 23 ? 8.797 9.188 11.734 1 90 23 CYS B C 1
ATOM 1035 O O . CYS B 1 23 ? 9.484 10.203 11.594 1 90 23 CYS B O 1
ATOM 1037 N N . GLN B 1 24 ? 8.531 8.758 12.922 1 87.12 24 GLN B N 1
ATOM 1038 C CA . GLN B 1 24 ? 9.086 9.352 14.133 1 87.12 24 GLN B CA 1
ATOM 1039 C C . GLN B 1 24 ? 10.594 9.141 14.211 1 87.12 24 GLN B C 1
ATOM 1041 O O . GLN B 1 24 ? 11.297 9.867 14.922 1 87.12 24 GLN B O 1
ATOM 1046 N N . LYS B 1 25 ? 11.031 8.227 13.43 1 90 25 LYS B N 1
ATOM 1047 C CA . LYS B 1 25 ? 12.453 7.906 13.445 1 90 25 LYS B CA 1
ATOM 1048 C C . LYS B 1 25 ? 13.141 8.383 12.164 1 90 25 LYS B C 1
ATOM 1050 O O . LYS B 1 25 ? 14.328 8.141 11.961 1 90 25 LYS B O 1
ATOM 1055 N N . ALA B 1 26 ? 12.344 9.008 11.336 1 90.56 26 ALA B N 1
ATOM 1056 C CA . ALA B 1 26 ? 12.898 9.445 10.055 1 90.56 26 ALA B CA 1
ATOM 1057 C C . ALA B 1 26 ? 13.984 10.492 10.266 1 90.56 26 ALA B C 1
ATOM 1059 O O . ALA B 1 26 ? 13.773 11.5 10.945 1 90.56 26 ALA B O 1
ATOM 1060 N N . GLN B 1 27 ? 15.188 10.297 9.727 1 91.38 27 GLN B N 1
ATOM 1061 C CA . GLN B 1 27 ? 16.312 11.219 9.883 1 91.38 27 GLN B CA 1
ATOM 1062 C C . GLN B 1 27 ? 16.766 11.766 8.531 1 91.38 27 GLN B C 1
ATOM 1064 O O . GLN B 1 27 ? 17.078 12.953 8.414 1 91.38 27 GLN B O 1
ATOM 1069 N N . ALA B 1 28 ? 16.734 10.906 7.5 1 95.88 28 ALA B N 1
ATOM 1070 C CA . ALA B 1 28 ? 17.203 11.297 6.172 1 95.88 28 ALA B CA 1
ATOM 1071 C C . ALA B 1 28 ? 16.219 12.266 5.516 1 95.88 28 ALA B C 1
ATOM 1073 O O . ALA B 1 28 ? 15.016 12.211 5.773 1 95.88 28 ALA B O 1
ATOM 1074 N N . ALA B 1 29 ? 16.719 13.18 4.723 1 97.5 29 ALA B N 1
ATOM 1075 C CA . ALA B 1 29 ? 15.922 14.234 4.109 1 97.5 29 ALA B CA 1
ATOM 1076 C C . ALA B 1 29 ? 14.797 13.656 3.264 1 97.5 29 ALA B C 1
ATOM 1078 O O . ALA B 1 29 ? 13.688 14.195 3.236 1 97.5 29 ALA B O 1
ATOM 1079 N N . ASP B 1 30 ? 15.062 12.602 2.51 1 97.56 30 ASP B N 1
ATOM 1080 C CA . ASP B 1 30 ? 14.008 11.984 1.702 1 97.56 30 ASP B CA 1
ATOM 1081 C C . ASP B 1 30 ? 12.914 11.391 2.586 1 97.56 30 ASP B C 1
ATOM 1083 O O . ASP B 1 30 ? 11.727 11.562 2.307 1 97.56 30 ASP B O 1
ATOM 1087 N N . GLU B 1 31 ? 13.32 10.719 3.656 1 96.5 31 GLU B N 1
ATOM 1088 C CA . GLU B 1 31 ? 12.344 10.125 4.559 1 96.5 31 GLU B CA 1
ATOM 1089 C C . GLU B 1 31 ? 11.461 11.188 5.203 1 96.5 31 GLU B C 1
ATOM 1091 O O . GLU B 1 31 ? 10.25 11.016 5.316 1 96.5 31 GLU B O 1
ATOM 1096 N N . LYS B 1 32 ? 12.023 12.258 5.621 1 96.62 32 LYS B N 1
ATOM 1097 C CA . LYS B 1 32 ? 11.25 13.352 6.195 1 96.62 32 LYS B CA 1
ATOM 1098 C C . LYS B 1 32 ? 10.273 13.922 5.18 1 96.62 32 LYS B C 1
ATOM 1100 O O . LYS B 1 32 ? 9.125 14.242 5.52 1 96.62 32 LYS B O 1
ATOM 1105 N N . ALA B 1 33 ? 10.773 14.086 3.941 1 96.75 33 ALA B N 1
ATOM 1106 C CA . ALA B 1 33 ? 9.898 14.594 2.881 1 96.75 33 ALA B CA 1
ATOM 1107 C C . ALA B 1 33 ? 8.742 13.633 2.625 1 96.75 33 ALA B C 1
ATOM 1109 O O . ALA B 1 33 ? 7.602 14.07 2.43 1 96.75 33 ALA B O 1
ATOM 1110 N N . ILE B 1 34 ? 8.992 12.375 2.598 1 96.75 34 ILE B N 1
ATOM 1111 C CA . ILE B 1 34 ? 7.969 11.352 2.393 1 96.75 34 ILE B CA 1
ATOM 1112 C C . ILE B 1 34 ? 6.922 11.445 3.5 1 96.75 34 ILE B C 1
ATOM 1114 O O . ILE B 1 34 ? 5.719 11.43 3.229 1 96.75 34 ILE B O 1
ATOM 1118 N N . CYS B 1 35 ? 7.414 11.609 4.676 1 94.44 35 CYS B N 1
ATOM 1119 C CA . CYS B 1 35 ? 6.523 11.695 5.824 1 94.44 35 CYS B CA 1
ATOM 1120 C C . CYS B 1 35 ? 5.699 12.977 5.785 1 94.44 35 CYS B C 1
ATOM 1122 O O . CYS B 1 35 ? 4.574 13.008 6.285 1 94.44 35 CYS B O 1
ATOM 1124 N N . ALA B 1 36 ? 6.188 13.984 5.23 1 93.06 36 ALA B N 1
ATOM 1125 C CA . ALA B 1 36 ? 5.574 15.312 5.262 1 93.06 36 ALA B CA 1
ATOM 1126 C C . ALA B 1 36 ? 4.555 15.469 4.141 1 93.06 36 ALA B C 1
ATOM 1128 O O . ALA B 1 36 ? 3.752 16.406 4.152 1 93.06 36 ALA B O 1
ATOM 1129 N N . HIS B 1 37 ? 4.617 14.617 3.133 1 93.56 37 HIS B N 1
ATOM 1130 C CA . HIS B 1 37 ? 3.73 14.711 1.978 1 93.56 37 HIS B CA 1
ATOM 1131 C C . HIS B 1 37 ? 2.887 13.453 1.825 1 93.56 37 HIS B C 1
ATOM 1133 O O . HIS B 1 37 ? 3.416 12.375 1.545 1 93.56 37 HIS B O 1
ATOM 1139 N N . LEU B 1 38 ? 1.633 13.641 1.919 1 92.12 38 LEU B N 1
ATOM 1140 C CA . LEU B 1 38 ? 0.702 12.516 1.95 1 92.12 38 LEU B CA 1
ATOM 1141 C C . LEU B 1 38 ? 0.797 11.695 0.669 1 92.12 38 LEU B C 1
ATOM 1143 O O . LEU B 1 38 ? 0.786 10.461 0.714 1 92.12 38 LEU B O 1
ATOM 1147 N N . THR B 1 39 ? 0.871 12.359 -0.46 1 93.38 39 THR B N 1
ATOM 1148 C CA . THR B 1 39 ? 0.936 11.641 -1.731 1 93.38 39 THR B CA 1
ATOM 1149 C C . THR B 1 39 ? 2.215 10.812 -1.823 1 93.38 39 THR B C 1
ATOM 1151 O O . THR B 1 39 ? 2.199 9.695 -2.336 1 93.38 39 THR B O 1
ATOM 1154 N N . LEU B 1 40 ? 3.295 11.352 -1.368 1 95.62 40 LEU B N 1
ATOM 1155 C CA . LEU B 1 40 ? 4.539 10.594 -1.314 1 95.62 40 LEU B CA 1
ATOM 1156 C C . LEU B 1 40 ? 4.434 9.445 -0.314 1 95.62 40 LEU B C 1
ATOM 1158 O O . LEU B 1 40 ? 4.914 8.344 -0.576 1 95.62 40 LEU B O 1
ATOM 1162 N N . ASN B 1 41 ? 3.832 9.695 0.86 1 95.5 41 ASN B N 1
ATOM 1163 C CA . ASN B 1 41 ? 3.574 8.648 1.838 1 95.5 41 ASN B CA 1
ATOM 1164 C C . ASN B 1 41 ? 2.809 7.48 1.22 1 95.5 41 ASN B C 1
ATOM 1166 O O . ASN B 1 41 ? 3.188 6.32 1.397 1 95.5 41 ASN B O 1
ATOM 1170 N N . ASP B 1 42 ? 1.773 7.781 0.52 1 95.94 42 ASP B N 1
ATOM 1171 C CA . ASP B 1 42 ? 0.964 6.75 -0.122 1 95.94 42 ASP B CA 1
ATOM 1172 C C . ASP B 1 42 ? 1.793 5.941 -1.115 1 95.94 42 ASP B C 1
ATOM 1174 O O . ASP B 1 42 ? 1.68 4.715 -1.172 1 95.94 42 ASP B O 1
ATOM 1178 N N . LYS B 1 43 ? 2.57 6.652 -1.93 1 97.12 43 LYS B N 1
ATOM 1179 C CA . LYS B 1 43 ? 3.428 5.961 -2.887 1 97.12 43 LYS B CA 1
ATOM 1180 C C . LYS B 1 43 ? 4.426 5.047 -2.174 1 97.12 43 LYS B C 1
ATOM 1182 O O . LYS B 1 43 ? 4.738 3.963 -2.664 1 97.12 43 LYS B O 1
ATOM 1187 N N . ASP B 1 44 ? 4.902 5.496 -1.088 1 97.56 44 ASP B N 1
ATOM 1188 C CA . ASP B 1 44 ? 5.84 4.688 -0.315 1 97.56 44 ASP B CA 1
ATOM 1189 C C . ASP B 1 44 ? 5.176 3.404 0.181 1 97.56 44 ASP B C 1
ATOM 1191 O O . ASP B 1 44 ? 5.742 2.316 0.057 1 97.56 44 ASP B O 1
ATOM 1195 N N . VAL B 1 45 ? 3.975 3.539 0.765 1 97.19 45 VAL B N 1
ATOM 1196 C CA . VAL B 1 45 ? 3.252 2.379 1.276 1 97.19 45 VAL B CA 1
ATOM 1197 C C . VAL B 1 45 ? 2.914 1.432 0.127 1 97.19 45 VAL B C 1
ATOM 1199 O O . VAL B 1 45 ? 3.082 0.216 0.246 1 97.19 45 VAL B O 1
ATOM 1202 N N . GLU B 1 46 ? 2.432 1.983 -0.952 1 97.81 46 GLU B N 1
ATOM 1203 C CA . GLU B 1 46 ? 2.137 1.165 -2.125 1 97.81 46 GLU B CA 1
ATOM 1204 C C . GLU B 1 46 ? 3.379 0.419 -2.604 1 97.81 46 GLU B C 1
ATOM 1206 O O . GLU B 1 46 ? 3.338 -0.793 -2.82 1 97.81 46 GLU B O 1
ATOM 1211 N N . MET B 1 47 ? 4.488 1.144 -2.799 1 98 47 MET B N 1
ATOM 1212 C CA . MET B 1 47 ? 5.738 0.567 -3.281 1 98 47 MET B CA 1
ATOM 1213 C C . MET B 1 47 ? 6.223 -0.539 -2.35 1 98 47 MET B C 1
ATOM 1215 O O . MET B 1 47 ? 6.57 -1.63 -2.803 1 98 47 MET B O 1
ATOM 1219 N N . HIS B 1 48 ? 6.234 -0.236 -1.093 1 97.81 48 HIS B N 1
ATOM 1220 C CA . HIS B 1 48 ? 6.688 -1.207 -0.103 1 97.81 48 HIS B CA 1
ATOM 1221 C C . HIS B 1 48 ? 5.832 -2.471 -0.142 1 97.81 48 HIS B C 1
ATOM 1223 O O . HIS B 1 48 ? 6.363 -3.584 -0.134 1 97.81 48 HIS B O 1
ATOM 1229 N N . THR B 1 49 ? 4.547 -2.309 -0.168 1 97.5 49 THR B N 1
ATOM 1230 C CA . THR B 1 49 ? 3.615 -3.43 -0.186 1 97.5 49 THR B CA 1
ATOM 1231 C C . THR B 1 49 ? 3.826 -4.289 -1.431 1 97.5 49 THR B C 1
ATOM 1233 O O . THR B 1 49 ? 3.908 -5.516 -1.339 1 97.5 49 THR B O 1
ATOM 1236 N N . LYS B 1 50 ? 3.967 -3.668 -2.635 1 96.81 50 LYS B N 1
ATOM 1237 C CA . LYS B 1 50 ? 4.211 -4.387 -3.881 1 96.81 50 LYS B CA 1
ATOM 1238 C C . LYS B 1 50 ? 5.535 -5.145 -3.828 1 96.81 50 LYS B C 1
ATOM 1240 O O . LYS B 1 50 ? 5.609 -6.305 -4.242 1 96.81 50 LYS B O 1
ATOM 1245 N N . TYR B 1 51 ? 6.547 -4.504 -3.357 1 97.62 51 TYR B N 1
ATOM 1246 C CA . TYR B 1 51 ? 7.863 -5.121 -3.258 1 97.62 51 TYR B CA 1
ATOM 1247 C C . TYR B 1 51 ? 7.82 -6.359 -2.369 1 97.62 51 TYR B C 1
ATOM 1249 O O . TYR B 1 51 ? 8.32 -7.422 -2.75 1 97.62 51 TYR B O 1
ATOM 1257 N N . GLN B 1 52 ? 7.199 -6.234 -1.195 1 95.62 52 GLN B N 1
ATOM 1258 C CA . GLN B 1 52 ? 7.129 -7.359 -0.268 1 95.62 52 GLN B CA 1
ATOM 1259 C C . GLN B 1 52 ? 6.316 -8.508 -0.859 1 95.62 52 GLN B C 1
ATOM 1261 O O . GLN B 1 52 ? 6.672 -9.68 -0.694 1 95.62 52 GLN B O 1
ATOM 1266 N N . PHE B 1 53 ? 5.23 -8.172 -1.473 1 93.38 53 PHE B N 1
ATOM 1267 C CA . PHE B 1 53 ? 4.375 -9.172 -2.107 1 93.38 53 PHE B CA 1
ATOM 1268 C C . PHE B 1 53 ? 5.145 -9.953 -3.164 1 93.38 53 PHE B C 1
ATOM 1270 O O . PHE B 1 53 ? 5.141 -11.188 -3.154 1 93.38 53 PHE B O 1
ATOM 1277 N N . LEU B 1 54 ? 5.793 -9.281 -4.062 1 92.88 54 LEU B N 1
ATOM 1278 C CA . LEU B 1 54 ? 6.543 -9.914 -5.145 1 92.88 54 LEU B CA 1
ATOM 1279 C C . LEU B 1 54 ? 7.699 -10.742 -4.59 1 92.88 54 LEU B C 1
ATOM 1281 O O . LEU B 1 54 ? 7.961 -11.852 -5.066 1 92.88 54 LEU B O 1
ATOM 1285 N N . LYS B 1 55 ? 8.406 -10.172 -3.627 1 92.88 55 LYS B N 1
ATOM 1286 C CA . LYS B 1 55 ? 9.523 -10.883 -3.01 1 92.88 55 LYS B CA 1
ATOM 1287 C C . LYS B 1 55 ? 9.078 -12.234 -2.457 1 92.88 55 LYS B C 1
ATOM 1289 O O . LYS B 1 55 ? 9.812 -13.219 -2.545 1 92.88 55 LYS B O 1
ATOM 1294 N N . GLY B 1 56 ? 7.844 -12.273 -1.945 1 89.81 56 GLY B N 1
ATOM 1295 C CA . GLY B 1 56 ? 7.316 -13.492 -1.354 1 89.81 56 GLY B CA 1
ATOM 1296 C C . GLY B 1 56 ? 6.906 -14.523 -2.385 1 89.81 56 GLY B C 1
ATOM 1297 O O . GLY B 1 56 ? 6.699 -15.695 -2.051 1 89.81 56 GLY B O 1
ATOM 1298 N N . LEU B 1 57 ? 6.758 -14.125 -3.59 1 86.44 57 LEU B N 1
ATOM 1299 C CA . LEU B 1 57 ? 6.34 -15.055 -4.637 1 86.44 57 LEU B CA 1
ATOM 1300 C C . LEU B 1 57 ? 7.539 -15.797 -5.215 1 86.44 57 LEU B C 1
ATOM 1302 O O . LEU B 1 57 ? 7.375 -16.797 -5.926 1 86.44 57 LEU B O 1
ATOM 1306 N N . PHE B 1 58 ? 8.719 -15.312 -4.957 1 81.62 58 PHE B N 1
ATOM 1307 C CA . PHE B 1 58 ? 9.938 -15.961 -5.43 1 81.62 58 PHE B CA 1
ATOM 1308 C C . PHE B 1 58 ? 10.523 -16.875 -4.359 1 81.62 58 PHE B C 1
ATOM 1310 O O . PHE B 1 58 ? 10.422 -16.578 -3.168 1 81.62 58 PHE B O 1
ATOM 1317 N N . ALA B 1 59 ? 11.078 -17.984 -4.914 1 77.25 59 ALA B N 1
ATOM 1318 C CA . ALA B 1 59 ? 11.859 -18.812 -4 1 77.25 59 ALA B CA 1
ATOM 1319 C C . ALA B 1 59 ? 13.023 -18.016 -3.412 1 77.25 59 ALA B C 1
ATOM 1321 O O . ALA B 1 59 ? 13.508 -17.062 -4.023 1 77.25 59 ALA B O 1
ATOM 1322 N N . MET B 1 60 ? 13.406 -18.344 -2.193 1 78.12 60 MET B N 1
ATOM 1323 C CA . MET B 1 60 ? 14.461 -17.609 -1.494 1 78.12 60 MET B CA 1
ATOM 1324 C C . MET B 1 60 ? 15.688 -17.453 -2.383 1 78.12 60 MET B C 1
ATOM 1326 O O . MET B 1 60 ? 16.297 -16.375 -2.41 1 78.12 60 MET B O 1
ATOM 1330 N N . GLY B 1 61 ? 16 -18.469 -3.115 1 78.38 61 GLY B N 1
ATOM 1331 C CA . GLY B 1 61 ? 17.188 -18.438 -3.971 1 78.38 61 GLY B CA 1
ATOM 1332 C C . GLY B 1 61 ? 17 -17.578 -5.207 1 78.38 61 GLY B C 1
ATOM 1333 O O . GLY B 1 61 ? 17.969 -17.203 -5.863 1 78.38 61 GLY B O 1
ATOM 1334 N N . SER B 1 62 ? 15.797 -17.094 -5.508 1 79.19 62 SER B N 1
ATOM 1335 C CA . SER B 1 62 ? 15.516 -16.359 -6.738 1 79.19 62 SE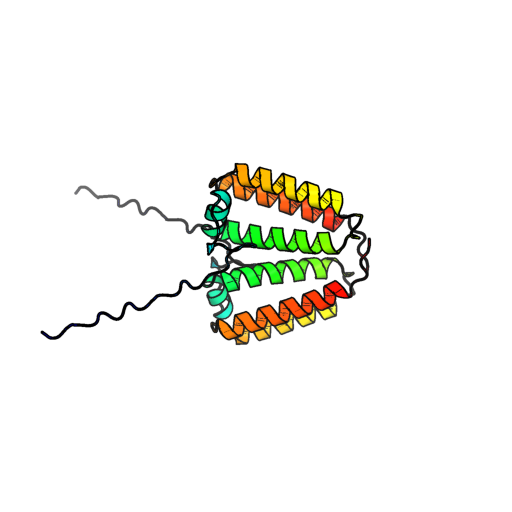R B CA 1
ATOM 1336 C C . SER B 1 62 ? 15.18 -14.906 -6.449 1 79.19 62 SER B C 1
ATOM 1338 O O . SER B 1 62 ? 14.773 -14.164 -7.348 1 79.19 62 SER B O 1
ATOM 1340 N N . ARG B 1 63 ? 15.453 -14.57 -5.242 1 88.12 63 ARG B N 1
ATOM 1341 C CA . ARG B 1 63 ? 15.07 -13.227 -4.836 1 88.12 63 ARG B CA 1
ATOM 1342 C C . ARG B 1 63 ? 16.219 -12.25 -5 1 88.12 63 ARG B C 1
ATOM 1344 O O . ARG B 1 63 ? 16.047 -11.039 -4.832 1 88.12 63 ARG B O 1
ATOM 1351 N N . GLY B 1 64 ? 17.391 -12.758 -5.25 1 91 64 GLY B N 1
ATOM 1352 C CA . GLY B 1 64 ? 18.594 -11.945 -5.215 1 91 64 GLY B CA 1
ATOM 1353 C C . GLY B 1 64 ? 18.516 -10.719 -6.109 1 91 64 GLY B C 1
ATOM 1354 O O . GLY B 1 64 ? 18.781 -9.602 -5.66 1 91 64 GLY B O 1
ATOM 1355 N N . ALA B 1 65 ? 18.141 -10.883 -7.379 1 92.38 65 ALA B N 1
ATOM 1356 C CA . ALA B 1 65 ? 18.078 -9.773 -8.328 1 92.38 65 ALA B CA 1
ATOM 1357 C C . ALA B 1 65 ? 17.062 -8.734 -7.871 1 92.38 65 ALA B C 1
ATOM 1359 O O . ALA B 1 65 ? 17.297 -7.527 -7.988 1 92.38 65 ALA B O 1
ATOM 1360 N N . LEU B 1 66 ? 15.906 -9.195 -7.402 1 94.94 66 LEU B N 1
ATOM 1361 C CA . LEU B 1 66 ? 14.875 -8.281 -6.918 1 94.94 66 LEU B CA 1
ATOM 1362 C C . LEU B 1 66 ? 15.375 -7.484 -5.715 1 94.94 66 LEU B C 1
ATOM 1364 O O . LEU B 1 66 ? 15.148 -6.273 -5.633 1 94.94 66 LEU B O 1
ATOM 1368 N N . GLN B 1 67 ? 16.047 -8.148 -4.816 1 96.69 67 GLN B N 1
ATOM 1369 C CA . GLN B 1 67 ? 16.578 -7.496 -3.621 1 96.69 67 GLN B CA 1
ATOM 1370 C C . GLN B 1 67 ? 17.672 -6.5 -3.977 1 96.69 67 GLN B C 1
ATOM 1372 O O . GLN B 1 67 ? 17.734 -5.402 -3.424 1 96.69 67 GLN B O 1
ATOM 1377 N N . ASP B 1 68 ? 18.547 -6.879 -4.875 1 96.94 68 ASP B N 1
ATOM 1378 C CA . ASP B 1 68 ? 19.609 -5.977 -5.32 1 96.94 68 ASP B CA 1
ATOM 1379 C C . ASP B 1 68 ? 19.016 -4.723 -5.969 1 96.94 68 ASP B C 1
ATOM 1381 O O . ASP B 1 68 ? 19.469 -3.609 -5.703 1 96.94 68 ASP B O 1
ATOM 1385 N N . ALA B 1 69 ? 18.062 -4.941 -6.82 1 97.19 69 ALA B N 1
ATOM 1386 C CA . ALA B 1 69 ? 17.422 -3.82 -7.492 1 97.19 69 ALA B CA 1
ATOM 1387 C C . ALA B 1 69 ? 16.734 -2.9 -6.488 1 97.19 69 ALA B C 1
ATOM 1389 O O . ALA B 1 69 ? 16.719 -1.68 -6.668 1 97.19 69 ALA B O 1
ATOM 1390 N N . GLN B 1 70 ? 16.141 -3.492 -5.449 1 97.81 70 GLN B N 1
ATOM 1391 C CA . GLN B 1 70 ? 15.508 -2.695 -4.406 1 97.81 70 GLN B CA 1
ATOM 1392 C C . GLN B 1 70 ? 16.531 -1.828 -3.676 1 97.81 70 GLN B C 1
ATOM 1394 O O . GLN B 1 70 ? 16.281 -0.644 -3.436 1 97.81 70 GLN B O 1
ATOM 1399 N N . GLN B 1 71 ? 17.656 -2.369 -3.365 1 97.94 71 GLN B N 1
ATOM 1400 C CA . GLN B 1 71 ? 18.703 -1.627 -2.664 1 97.94 71 GLN B CA 1
ATOM 1401 C C . GLN B 1 71 ? 19.234 -0.489 -3.525 1 97.94 71 GLN B C 1
ATOM 1403 O O . GLN B 1 71 ? 19.453 0.62 -3.033 1 97.94 71 GLN B O 1
ATOM 1408 N N . SER B 1 72 ? 19.469 -0.797 -4.754 1 98.19 72 SER B N 1
ATOM 1409 C CA . SER B 1 72 ? 19.938 0.229 -5.68 1 98.19 72 SER B CA 1
ATOM 1410 C C . SER B 1 72 ? 18.938 1.369 -5.793 1 98.19 72 SER B C 1
ATOM 1412 O O . SER B 1 72 ? 19.312 2.541 -5.805 1 98.19 72 SER B O 1
ATOM 1414 N N . TRP B 1 73 ? 17.688 1.002 -5.875 1 98.62 73 TRP B N 1
ATOM 1415 C CA . TRP B 1 73 ? 16.625 2.012 -5.984 1 98.62 73 TRP B CA 1
ATOM 1416 C C . TRP B 1 73 ? 16.562 2.869 -4.727 1 98.62 73 TRP B C 1
ATOM 1418 O O . TRP B 1 73 ? 16.375 4.086 -4.809 1 98.62 73 TRP B O 1
ATOM 1428 N N . LEU B 1 74 ? 16.656 2.275 -3.527 1 98.06 74 LEU B N 1
ATOM 1429 C CA . LEU B 1 74 ? 16.641 3.029 -2.277 1 98.06 74 LEU B CA 1
ATOM 1430 C C . LEU B 1 74 ? 17.766 4.066 -2.248 1 98.06 74 LEU B C 1
ATOM 1432 O O . LEU B 1 74 ? 17.562 5.176 -1.747 1 98.06 74 LEU B O 1
ATOM 1436 N N . LYS B 1 75 ? 18.922 3.727 -2.748 1 97.94 75 LYS B N 1
ATOM 1437 C CA . LYS B 1 75 ? 20.031 4.68 -2.844 1 97.94 75 LYS B CA 1
ATOM 1438 C C . LYS B 1 75 ? 19.688 5.824 -3.789 1 97.94 75 LYS B C 1
ATOM 1440 O O . LYS B 1 75 ? 20 6.984 -3.508 1 97.94 75 LYS B O 1
ATOM 1445 N N . GLN B 1 76 ? 19.109 5.473 -4.926 1 98.12 76 GLN B N 1
ATOM 1446 C CA . GLN B 1 76 ? 18.656 6.488 -5.867 1 98.12 76 GLN B CA 1
ATOM 1447 C C . GLN B 1 76 ? 17.641 7.418 -5.219 1 98.12 76 GLN B C 1
ATOM 1449 O O . GLN B 1 76 ? 17.719 8.641 -5.375 1 98.12 76 GLN B O 1
ATOM 1454 N N . ARG B 1 77 ? 16.625 6.875 -4.527 1 98.19 77 ARG B N 1
ATOM 1455 C CA . ARG B 1 77 ? 15.625 7.676 -3.846 1 98.19 77 ARG B CA 1
ATOM 1456 C C . ARG B 1 77 ? 16.266 8.633 -2.846 1 98.19 77 ARG B C 1
ATOM 1458 O O . ARG B 1 77 ? 15.859 9.789 -2.74 1 98.19 77 ARG B O 1
ATOM 1465 N N . GLN B 1 78 ? 17.25 8.125 -2.105 1 98.12 78 GLN B N 1
ATOM 1466 C CA . GLN B 1 78 ? 17.938 8.93 -1.099 1 98.12 78 GLN B CA 1
ATOM 1467 C C . GLN B 1 78 ? 18.625 10.133 -1.734 1 98.12 78 GLN B C 1
ATOM 1469 O O . GLN B 1 78 ? 18.719 11.195 -1.116 1 98.12 78 GLN B O 1
ATOM 1474 N N . GLN B 1 79 ? 19.062 9.984 -2.951 1 98.5 79 GLN B N 1
ATOM 1475 C CA . GLN B 1 79 ? 19.766 11.07 -3.641 1 98.5 79 GLN B CA 1
ATOM 1476 C C . GLN B 1 79 ? 18.812 12.227 -3.936 1 98.5 79 GLN B C 1
ATOM 1478 O O . GLN B 1 79 ? 19.25 13.359 -4.164 1 98.5 79 GLN B O 1
ATOM 1483 N N . CYS B 1 80 ? 17.5 11.953 -3.926 1 98.81 80 CYS B N 1
ATOM 1484 C CA . CYS B 1 80 ? 16.516 12.992 -4.191 1 98.81 80 CYS B CA 1
ATOM 1485 C C . CYS B 1 80 ? 16.438 13.977 -3.031 1 98.81 80 CYS B C 1
ATOM 1487 O O . CYS B 1 80 ? 15.938 15.102 -3.193 1 98.81 80 CYS B O 1
ATOM 1489 N N . LYS B 1 81 ? 16.984 13.523 -1.877 1 98.31 81 LYS B N 1
ATOM 1490 C CA . LYS B 1 81 ? 16.844 14.336 -0.672 1 98.31 81 LYS B CA 1
ATOM 1491 C C . LYS B 1 81 ? 15.391 14.773 -0.485 1 98.31 81 LYS B C 1
ATOM 1493 O O . LYS B 1 81 ? 14.477 13.945 -0.521 1 98.31 81 LYS B O 1
ATOM 1498 N N . ALA B 1 82 ? 15.078 16.047 -0.262 1 98.25 82 ALA B N 1
ATOM 1499 C CA . ALA B 1 82 ? 13.719 16.469 0.068 1 98.25 82 ALA B CA 1
ATOM 1500 C C . ALA B 1 82 ? 12.969 16.922 -1.179 1 98.25 82 ALA B C 1
ATOM 1502 O O . ALA B 1 82 ? 11.867 17.484 -1.082 1 98.25 82 ALA B O 1
ATOM 1503 N N . ASP B 1 83 ? 13.508 16.719 -2.35 1 98.69 83 ASP B N 1
ATOM 1504 C CA . ASP B 1 83 ? 12.883 17.172 -3.592 1 98.69 83 ASP B CA 1
ATOM 1505 C C . ASP B 1 83 ? 11.648 16.328 -3.924 1 98.69 83 ASP B C 1
ATOM 1507 O O . ASP B 1 83 ? 11.773 15.211 -4.414 1 98.69 83 ASP B O 1
ATOM 1511 N N . VAL B 1 84 ? 10.492 16.891 -3.799 1 98.19 84 VAL B N 1
ATOM 1512 C CA . VAL B 1 84 ? 9.219 16.188 -3.934 1 98.19 84 VAL B CA 1
ATOM 1513 C C . VAL B 1 84 ? 9.055 15.703 -5.371 1 98.19 84 VAL B C 1
ATOM 1515 O O . VAL B 1 84 ? 8.562 14.594 -5.602 1 98.19 84 VAL B O 1
ATOM 1518 N N . THR B 1 85 ? 9.43 16.547 -6.324 1 98.56 85 THR B N 1
ATOM 1519 C CA . THR B 1 85 ? 9.32 16.172 -7.73 1 98.56 85 THR B CA 1
ATOM 1520 C C . THR B 1 85 ? 10.211 14.977 -8.039 1 98.56 85 THR B C 1
ATOM 1522 O O . THR B 1 85 ? 9.773 14.023 -8.688 1 98.56 85 THR B O 1
ATOM 1525 N N . CYS B 1 86 ? 11.422 15.023 -7.602 1 98.88 86 CYS B N 1
ATOM 1526 C CA . CYS B 1 86 ? 12.375 13.938 -7.781 1 98.88 86 CYS B CA 1
ATOM 1527 C C . CYS B 1 86 ? 11.891 12.664 -7.102 1 98.88 86 CYS B C 1
ATOM 1529 O O . CYS B 1 86 ? 11.93 11.586 -7.691 1 98.88 86 CYS B O 1
ATOM 1531 N N . LEU B 1 87 ? 11.383 12.727 -5.867 1 98.75 87 LEU B N 1
ATOM 1532 C CA . LEU B 1 87 ? 10.867 11.578 -5.129 1 98.75 87 LEU B CA 1
ATOM 1533 C C . LEU B 1 87 ? 9.656 10.977 -5.84 1 98.75 87 LEU B C 1
ATOM 1535 O O . LEU B 1 87 ? 9.555 9.758 -5.969 1 98.75 87 LEU B O 1
ATOM 1539 N N . THR B 1 88 ? 8.734 11.82 -6.277 1 98.56 88 THR B N 1
ATOM 1540 C CA . THR B 1 88 ? 7.562 11.344 -7 1 98.56 88 THR B CA 1
ATOM 1541 C C . THR B 1 88 ? 7.969 10.547 -8.234 1 98.56 88 THR B C 1
ATOM 1543 O O . THR B 1 88 ? 7.441 9.461 -8.484 1 98.56 88 THR B O 1
ATOM 1546 N N . LYS B 1 89 ? 8.898 11.117 -8.953 1 98.69 89 LYS B N 1
ATOM 1547 C CA . LYS B 1 89 ? 9.375 10.438 -10.156 1 98.69 89 LYS B CA 1
ATOM 1548 C C . LYS B 1 89 ? 10.031 9.102 -9.805 1 98.69 89 LYS B C 1
ATOM 1550 O O . LYS B 1 89 ? 9.789 8.094 -10.469 1 98.69 89 LYS B O 1
ATOM 1555 N N . ALA B 1 90 ? 10.891 9.062 -8.797 1 98.75 90 ALA B N 1
ATOM 1556 C CA . ALA B 1 90 ? 11.555 7.84 -8.359 1 98.75 90 ALA B CA 1
ATOM 1557 C C . ALA B 1 90 ? 10.539 6.766 -7.992 1 98.75 90 ALA B C 1
ATOM 1559 O O . ALA B 1 90 ? 10.656 5.613 -8.414 1 98.75 90 ALA B O 1
ATOM 1560 N N . TYR B 1 91 ? 9.531 7.105 -7.246 1 98.5 91 TYR B N 1
ATOM 1561 C CA . TYR B 1 91 ? 8.508 6.141 -6.852 1 98.5 91 TYR B CA 1
ATOM 1562 C C . TYR B 1 91 ? 7.727 5.648 -8.062 1 98.5 91 TYR B C 1
ATOM 1564 O O . TYR B 1 91 ? 7.449 4.453 -8.18 1 98.5 91 TYR B O 1
ATOM 1572 N N . ASN B 1 92 ? 7.305 6.59 -8.914 1 98.56 92 ASN B N 1
ATOM 1573 C CA . ASN B 1 92 ? 6.566 6.172 -10.102 1 98.56 92 ASN B CA 1
ATOM 1574 C C . ASN B 1 92 ? 7.367 5.176 -10.938 1 98.56 92 ASN B C 1
ATOM 1576 O O . ASN B 1 92 ? 6.824 4.184 -11.422 1 98.56 92 ASN B O 1
ATOM 1580 N N . GLU B 1 93 ? 8.625 5.449 -11.133 1 98.62 93 GLU B N 1
ATOM 1581 C CA . GLU B 1 93 ? 9.484 4.559 -11.906 1 98.62 93 GLU B CA 1
ATOM 1582 C C . GLU B 1 93 ? 9.625 3.199 -11.227 1 98.62 93 GLU B C 1
ATOM 1584 O O . GLU B 1 93 ? 9.555 2.158 -11.883 1 98.62 93 GLU B O 1
ATOM 1589 N N . ARG B 1 94 ? 9.836 3.166 -9.93 1 98.69 94 ARG B N 1
ATOM 1590 C CA . ARG B 1 94 ? 9.977 1.907 -9.203 1 98.69 94 ARG B CA 1
ATOM 1591 C C . ARG B 1 94 ? 8.688 1.096 -9.258 1 98.69 94 ARG B C 1
ATOM 1593 O O . ARG B 1 94 ? 8.719 -0.115 -9.484 1 98.69 94 ARG B O 1
ATOM 1600 N N . LEU B 1 95 ? 7.57 1.765 -8.992 1 98.31 95 LEU B N 1
ATOM 1601 C CA . LEU B 1 95 ? 6.27 1.104 -9.055 1 98.31 95 LEU B CA 1
ATOM 1602 C C . LEU B 1 95 ? 6.051 0.466 -10.422 1 98.31 95 LEU B C 1
ATOM 1604 O O . LEU B 1 95 ? 5.562 -0.662 -10.516 1 98.31 95 LEU B O 1
ATOM 1608 N N . LYS B 1 96 ? 6.422 1.179 -11.492 1 98.25 96 LYS B N 1
ATOM 1609 C CA . LYS B 1 96 ? 6.32 0.628 -12.844 1 98.25 96 LYS B CA 1
ATOM 1610 C C . LYS B 1 96 ? 7.195 -0.613 -12.992 1 98.25 96 LYS B C 1
ATOM 1612 O O . LYS B 1 96 ? 6.773 -1.607 -13.586 1 98.25 96 LYS B O 1
ATOM 1617 N N . GLN B 1 97 ? 8.406 -0.617 -12.523 1 97.94 97 GLN B N 1
ATOM 1618 C CA . GLN B 1 97 ? 9.305 -1.764 -12.586 1 97.94 97 GLN B CA 1
ATOM 1619 C C . GLN B 1 97 ? 8.711 -2.971 -11.867 1 97.94 97 GLN B C 1
ATOM 1621 O O . GLN B 1 97 ? 8.781 -4.094 -12.367 1 97.94 97 GLN B O 1
ATOM 1626 N N . LEU B 1 98 ? 8.133 -2.775 -10.695 1 97.44 98 LEU B N 1
ATOM 1627 C CA . LEU B 1 98 ? 7.52 -3.855 -9.93 1 97.44 98 LEU B CA 1
ATOM 1628 C C . LEU B 1 98 ? 6.301 -4.414 -10.656 1 97.44 98 LEU B C 1
ATOM 163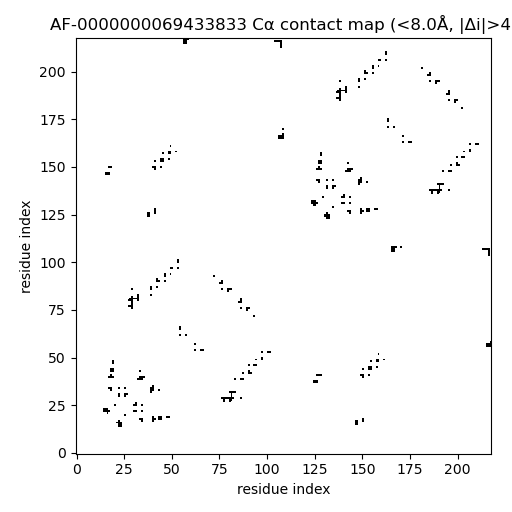0 O O . LEU B 1 98 ? 6.055 -5.621 -10.633 1 97.44 98 LEU B O 1
ATOM 1634 N N . ASP B 1 99 ? 5.539 -3.508 -11.305 1 96.38 99 ASP B N 1
ATOM 1635 C CA . ASP B 1 99 ? 4.387 -3.947 -12.086 1 96.38 99 ASP B CA 1
ATOM 1636 C C . ASP B 1 99 ? 4.812 -4.832 -13.25 1 96.38 99 ASP B C 1
ATOM 1638 O O . ASP B 1 99 ? 4.129 -5.801 -13.586 1 96.38 99 ASP B O 1
ATOM 1642 N N . VAL B 1 100 ? 5.941 -4.508 -13.93 1 95.31 100 VAL B N 1
ATOM 1643 C CA . VAL B 1 100 ? 6.473 -5.316 -15.023 1 95.31 100 VAL B CA 1
ATOM 1644 C C . VAL B 1 100 ? 6.832 -6.707 -14.508 1 95.31 100 VAL B C 1
ATOM 1646 O O . VAL B 1 100 ? 6.535 -7.711 -15.164 1 95.31 100 VAL B O 1
ATOM 1649 N N . I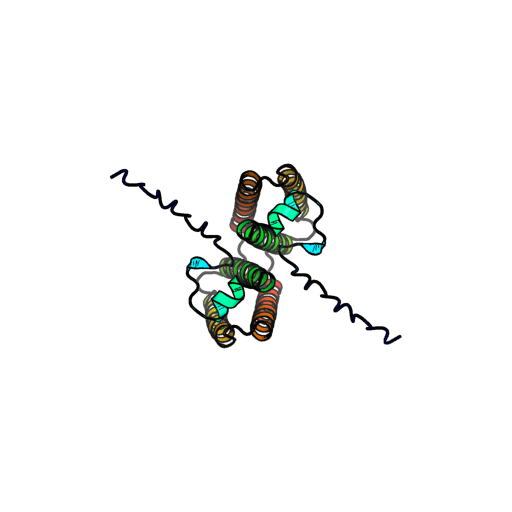LE B 1 101 ? 7.453 -6.781 -13.359 1 92.94 101 ILE B N 1
ATOM 1650 C CA . ILE B 1 101 ? 7.805 -8.062 -12.758 1 92.94 101 ILE B CA 1
ATOM 1651 C C . ILE B 1 101 ? 6.535 -8.859 -12.469 1 92.94 101 ILE B C 1
ATOM 1653 O O . ILE B 1 101 ? 6.457 -10.047 -12.789 1 92.94 101 ILE B O 1
ATOM 1657 N N . TYR B 1 102 ? 5.559 -8.234 -11.859 1 91.88 102 TYR B N 1
ATOM 1658 C CA . TYR B 1 102 ? 4.277 -8.867 -11.555 1 91.88 102 TYR B CA 1
ATOM 1659 C C . TYR B 1 102 ? 3.637 -9.438 -12.82 1 91.88 102 TYR B C 1
ATOM 1661 O O . TYR B 1 102 ? 3.096 -10.539 -12.805 1 91.88 102 TYR B O 1
ATOM 1669 N N . ASP B 1 103 ? 3.693 -8.711 -13.891 1 90.88 103 ASP B N 1
ATOM 1670 C CA . ASP B 1 103 ? 3.053 -9.102 -15.141 1 90.88 103 ASP B CA 1
ATOM 1671 C C . ASP B 1 103 ? 3.746 -10.32 -15.758 1 90.88 103 ASP B C 1
ATOM 1673 O O . ASP B 1 103 ? 3.172 -11 -16.609 1 90.88 103 ASP B O 1
ATOM 1677 N N . HIS B 1 104 ? 4.977 -10.586 -15.352 1 86.31 104 HIS B N 1
ATOM 1678 C CA . HIS B 1 104 ? 5.738 -11.664 -15.969 1 86.31 104 HIS B CA 1
ATOM 1679 C C . HIS B 1 104 ? 5.809 -12.883 -15.055 1 86.31 104 HIS B C 1
ATOM 1681 O O . HIS B 1 104 ? 6.516 -13.844 -15.352 1 86.31 104 HIS B O 1
ATOM 1687 N N . ILE B 1 105 ? 5.273 -12.75 -13.969 1 78.44 105 ILE B N 1
ATOM 1688 C CA . ILE B 1 105 ? 5.168 -13.93 -13.109 1 78.44 105 ILE B CA 1
ATOM 1689 C C . ILE B 1 105 ? 4.098 -14.867 -13.648 1 78.44 105 ILE B C 1
ATOM 1691 O O . ILE B 1 105 ? 3.062 -14.422 -14.148 1 78.44 105 ILE B O 1
ATOM 1695 N N . ASP B 1 106 ? 4.605 -16.141 -13.711 1 67 106 ASP B N 1
ATOM 1696 C CA . ASP B 1 106 ? 3.611 -17.141 -14.086 1 67 106 ASP B CA 1
ATOM 1697 C C . ASP B 1 106 ? 2.439 -17.141 -13.109 1 67 106 ASP B C 1
ATOM 1699 O O . ASP B 1 106 ? 2.633 -17.297 -11.898 1 67 106 ASP B O 1
ATOM 1703 N N . LYS B 1 107 ? 1.376 -16.609 -13.586 1 62.22 107 LYS B N 1
ATOM 1704 C CA . LYS B 1 107 ? 0.171 -16.578 -12.766 1 62.22 107 LYS B CA 1
ATOM 1705 C C . LYS B 1 107 ? -0.379 -17.984 -12.523 1 62.22 107 LYS B C 1
ATOM 1707 O O . LYS B 1 107 ? -0.475 -18.781 -13.453 1 62.22 107 LYS B O 1
ATOM 1712 N N . PRO B 1 108 ? -0.162 -18.281 -11.117 1 56.06 108 PRO B N 1
ATOM 1713 C CA . PRO B 1 108 ? -0.551 -19.672 -10.891 1 56.06 108 PRO B CA 1
ATOM 1714 C C . PRO B 1 108 ? -1.857 -20.047 -11.586 1 56.06 108 PRO B C 1
ATOM 1716 O O . PRO B 1 108 ? -1.969 -21.125 -12.156 1 56.06 108 PRO B O 1
ATOM 1719 N N . LEU B 1 109 ? -3.16 -19.422 -10.961 1 48 109 LEU B N 1
ATOM 1720 C CA . LEU B 1 109 ? -4.398 -20.078 -11.352 1 48 109 LEU B CA 1
ATOM 1721 C C . LEU B 1 109 ? -4.934 -19.516 -12.656 1 48 109 LEU B C 1
ATOM 1723 O O . LEU B 1 109 ? -4.715 -18.344 -12.969 1 48 109 LEU B O 1
#

Secondary structure (DSSP, 8-state):
------------------TTTTGGG--SHHHHHHHH-HHHHHHHHHHHHHHHHHHHHS-GGG-HHHHHHHHHHHHHHHHTTT-HHHHHHHHHHHHHHHHHHHHTS----/------------------TTTTGGG--SHHHHHHHH-HHHHHHHHHHHHHHHHHHHHS-GGG-HHHHHHHHHHHHHHHHTTT-HHHHHHHHHHHHHHHHHHHHTS----

Foldseek 3Di:
DPPPPPPPPPPDPPQPCFAPGRLVPDDFQLSVLCRVDVVSSVLRNVLVVLLVVLLVVDDPVPNVVSVVVVVVLVVQSSVCRNPPVSNVVSSVVSSVVSVVSVVPDPDDD/DPPPPPPPPPPPPPQPCFAPGRLVPDDFQLSVLCRVDNVSSVLRNVLVVLLVVLLVVDDPVPNVVSVVVVVVLVVLSSVCRNPPVSNVVSSVVSSVVSVVSVVPPDDDD

Nearest PDB structures (foldseek):
  5cwg-assembly1_A  TM=3.835E-01  e=5.703E+00  synthetic construct
  5cwc-assembly1_A  TM=3.738E-01  e=5.703E+00  synthetic construct
  5cwg-assembly1_A  TM=3.902E-01  e=6.425E+00  synthetic construct
  3bjd-assembly2_C-2  TM=2.707E-01  e=8.005E+00  Pseudomonas aeruginosa PAO1

Sequence (218 aa):
MKRLLIAFALLTPLSVNAASFDCQKAQAADEKAICAHLTLNDKDVEMHTKYQFLKGLFAMGSRGALQDAQQSWLKQRQQCKADVTCLTKAYNERLKQLDVIYDHIDKPLMKRLLIAFALLTPLSVNAASFDCQKAQAADEKAICAHLTLNDKDVEMHTKYQFLKGLFAMGSRGALQDAQQSWLKQRQQCKADVTCLTKAYNERLKQLDVIYDHIDKPL